Protein AF-A0A9P5W752-F1 (afdb_monomer_lite)

Sequence (233 aa):
MQRLEASADFRPFKFRIQAFTNAFHDSLMENGLTEDILPLRKVKVYLWKHKYISRFNEDGKKQKSKGNHVWNIEARKAVGPLSNNGEAVASAGSSSSSSSSSAPVRWQFREFRSRIAGPVMKFARVGFPYVYTPKIWDPQMSSPDGVYDSPWLPPWLKWRGGKELCGTPGPEDKSCEITVVAKYNNDEGEQTLEMTFPLTVSDPSREEFMDSANEDDDEQEGEGDDDGQEELD

Secondary structure (DSSP, 8-state):
--------S-EEEEEEHHHHHHHHHHHHHHTT--TTTS-HHHHHHHHHT-TT-B-B-TTSPBPEETTEEEEEEEEEEE-S---TTS----------------PPPEEEEEPP--EEES----EEETTS-EEE--EEE-SSSS---EEEE-S---TTEEEETTTEEEE---TT---EEEEEEEEEEETTEEEEEEEEEEEEEE-HHHHHHHHGGGSS-----------------

pLDDT: mean 82.12, std 19.81, range [38.81, 98.38]

Foldseek 3Di:
DPDPPDDPFWDKDKAQLVVVLVVVVVVCVVVVCDCVNPNSVNSSVCVLPDQQWFQADLQLDGDDDPRTGIIIGIKDWDDDDDDPPPDDDDDDDDDDDDDPPPDPTDMDTDGDDKAWDDDDQQEAEAPDKDKDFIWIDDRNGRTFDKFKDWPDDDPQWDDDPSGMIIGHDHPPDAKDKTKIWIWGADPVGIDIHIDIDIHGYDYPVVVVVVVVVPPPDPDDDDDDDDDDDDDDD

Radius of gyration: 31.24 Å; chains: 1; bounding box: 60×90×94 Å

Structure (mmCIF, N/CA/C/O backbone):
data_AF-A0A9P5W752-F1
#
_entry.id   AF-A0A9P5W752-F1
#
loop_
_atom_site.group_PDB
_atom_site.id
_atom_site.type_symbol
_atom_site.label_atom_id
_atom_site.label_alt_id
_atom_site.label_comp_id
_atom_site.label_asym_id
_atom_site.label_entity_id
_atom_site.label_seq_id
_atom_site.pdbx_PDB_ins_code
_atom_site.Cartn_x
_atom_site.Cartn_y
_atom_site.Cartn_z
_atom_site.occupancy
_atom_site.B_iso_or_equiv
_atom_site.auth_seq_id
_atom_site.auth_comp_id
_atom_site.auth_asym_id
_atom_site.auth_atom_id
_atom_site.pdbx_PDB_model_num
ATOM 1 N N . MET A 1 1 ? -8.377 23.682 16.441 1.00 38.81 1 MET A N 1
ATOM 2 C CA . MET A 1 1 ? -9.508 22.863 15.952 1.00 38.81 1 MET A CA 1
ATOM 3 C C . MET A 1 1 ? -10.098 23.574 14.743 1.00 38.81 1 MET A C 1
ATOM 5 O O . MET A 1 1 ? -10.985 24.397 14.900 1.00 38.81 1 MET A O 1
ATOM 9 N N . GLN A 1 2 ? -9.505 23.374 13.566 1.00 38.81 2 GLN A N 1
ATOM 10 C CA . GLN A 1 2 ? -9.884 24.094 12.347 1.00 38.81 2 GLN A CA 1
ATOM 11 C C . GLN A 1 2 ? -11.143 23.453 11.742 1.00 38.81 2 GLN A C 1
ATOM 13 O O . GLN A 1 2 ? -11.256 22.228 11.732 1.00 38.81 2 GLN A O 1
ATOM 18 N N . ARG A 1 3 ? -12.094 24.303 11.333 1.00 44.12 3 ARG A N 1
ATOM 19 C CA . ARG A 1 3 ? -13.451 23.998 10.841 1.00 44.12 3 ARG A CA 1
ATOM 20 C C . ARG A 1 3 ? -13.509 22.730 9.973 1.00 44.12 3 ARG A C 1
ATOM 22 O O . ARG A 1 3 ? -12.965 22.696 8.877 1.00 44.12 3 ARG A O 1
ATOM 29 N N . LEU A 1 4 ? -14.217 21.719 10.481 1.00 51.34 4 LEU A N 1
ATOM 30 C CA . LEU A 1 4 ? -14.496 20.410 9.866 1.00 51.34 4 LEU A CA 1
ATOM 31 C C . LEU A 1 4 ? -15.639 20.444 8.830 1.00 51.34 4 LEU A C 1
ATOM 33 O O . LEU A 1 4 ? -16.181 19.401 8.467 1.00 51.34 4 LEU A O 1
ATOM 37 N N . GLU A 1 5 ? -16.057 21.622 8.379 1.00 48.75 5 GLU A N 1
ATOM 38 C CA . GLU A 1 5 ? -17.247 21.763 7.543 1.00 48.75 5 GLU A CA 1
ATOM 39 C C . GLU A 1 5 ? -16.857 21.845 6.060 1.00 48.75 5 GLU A C 1
ATOM 41 O O . GLU A 1 5 ? -16.084 22.712 5.672 1.00 48.75 5 GLU A O 1
ATOM 46 N N . ALA A 1 6 ? -17.423 20.933 5.256 1.00 42.38 6 ALA A N 1
ATOM 47 C CA . ALA A 1 6 ? -17.425 20.901 3.783 1.00 42.38 6 ALA A CA 1
ATOM 48 C C . ALA A 1 6 ? -16.291 20.164 3.035 1.00 42.38 6 ALA A C 1
ATOM 50 O O . ALA A 1 6 ? -15.945 20.523 1.915 1.00 42.38 6 ALA A O 1
ATOM 51 N N . SER A 1 7 ? -15.775 19.059 3.575 1.00 49.28 7 SER A N 1
ATOM 52 C CA . SER A 1 7 ? -15.037 18.077 2.764 1.00 49.28 7 SER A CA 1
ATOM 53 C C . SER A 1 7 ? -15.936 16.907 2.366 1.00 49.28 7 SER A C 1
ATOM 55 O O . SER A 1 7 ? -16.333 16.138 3.240 1.00 49.28 7 SER A O 1
ATOM 57 N N . ALA A 1 8 ? -16.200 16.723 1.069 1.00 63.09 8 ALA A N 1
ATOM 58 C CA . ALA A 1 8 ? -16.820 15.497 0.545 1.00 63.09 8 ALA A CA 1
ATOM 59 C C . ALA A 1 8 ? -15.864 14.283 0.568 1.00 63.09 8 ALA A C 1
ATOM 61 O O . ALA A 1 8 ? -16.300 13.133 0.435 1.00 63.09 8 ALA A O 1
ATOM 62 N N . ASP A 1 9 ? -14.569 14.528 0.764 1.00 84.00 9 ASP A N 1
ATOM 63 C CA . ASP A 1 9 ? -13.547 13.492 0.819 1.00 84.00 9 ASP A CA 1
ATOM 64 C C . ASP A 1 9 ? -13.417 12.889 2.215 1.00 84.00 9 ASP A C 1
ATOM 66 O O . ASP A 1 9 ? -13.706 13.521 3.239 1.00 84.00 9 ASP A O 1
ATOM 70 N N . PHE A 1 10 ? -12.876 11.675 2.246 1.00 88.75 10 PHE A N 1
ATOM 71 C CA . PHE A 1 10 ? -12.404 11.055 3.472 1.00 88.75 10 PHE A CA 1
ATOM 72 C C . PHE A 1 10 ? -11.256 11.866 4.075 1.00 88.75 10 PHE A C 1
ATOM 74 O O . PHE A 1 10 ? -10.326 12.290 3.386 1.00 88.75 10 PHE A O 1
ATOM 81 N N . ARG A 1 11 ? -11.335 12.091 5.384 1.00 90.88 11 ARG A N 1
ATOM 82 C CA . ARG A 1 11 ? -10.315 12.780 6.168 1.00 90.88 11 ARG A CA 1
ATOM 83 C C . ARG A 1 11 ? -9.695 11.805 7.169 1.00 90.88 11 ARG A C 1
ATOM 85 O O . ARG A 1 11 ? -10.425 11.000 7.754 1.00 90.88 11 ARG A O 1
ATOM 92 N N . PRO A 1 12 ? -8.370 11.865 7.379 1.00 92.06 12 PRO A N 1
ATOM 93 C CA . PRO A 1 12 ? -7.701 11.011 8.343 1.00 92.06 12 PRO A CA 1
ATOM 94 C C . PRO A 1 12 ? -7.888 11.542 9.768 1.00 92.06 12 PRO A C 1
ATOM 96 O O . PRO A 1 12 ? -7.651 12.713 10.065 1.00 92.06 12 PRO A O 1
ATOM 99 N N . PHE A 1 13 ? -8.236 10.642 10.676 1.00 93.06 13 PHE A N 1
ATOM 100 C CA . PHE A 1 13 ? -8.337 10.856 12.111 1.00 93.06 13 PHE A CA 1
ATOM 101 C C . PHE A 1 13 ? -7.319 9.974 12.821 1.00 93.06 13 PHE A C 1
ATOM 103 O O . PHE A 1 13 ? -7.121 8.817 12.452 1.00 93.06 13 PHE A O 1
ATOM 110 N N . LYS A 1 14 ? -6.676 10.519 13.856 1.00 93.44 14 LYS A N 1
ATOM 111 C CA . LYS A 1 14 ? -5.708 9.789 14.679 1.00 93.44 14 LYS A CA 1
ATOM 112 C C . LYS A 1 14 ? -6.241 9.646 16.091 1.00 93.44 14 LYS A C 1
ATOM 114 O O . LYS A 1 14 ? -6.477 10.648 16.763 1.00 93.44 14 LYS A O 1
ATOM 119 N N . PHE A 1 15 ? -6.349 8.412 16.562 1.00 93.62 15 PHE A N 1
ATOM 120 C CA . PHE A 1 15 ? -6.849 8.103 17.896 1.00 93.62 15 PHE A CA 1
ATOM 121 C C . PHE A 1 15 ? -5.760 7.477 18.750 1.00 93.62 15 PHE A C 1
ATOM 123 O O . PHE A 1 15 ? -5.081 6.546 18.321 1.00 93.62 15 PHE A O 1
ATOM 130 N N . ARG A 1 16 ? -5.601 7.953 19.989 1.00 94.38 16 ARG A N 1
ATOM 131 C CA . ARG A 1 16 ? -4.783 7.238 20.975 1.00 94.38 16 ARG A CA 1
ATOM 132 C C . ARG A 1 16 ? -5.457 5.911 21.293 1.00 94.38 16 ARG A C 1
ATOM 134 O O . ARG A 1 16 ? -6.597 5.902 21.749 1.00 94.38 16 ARG A O 1
ATOM 141 N N . ILE A 1 17 ? -4.721 4.818 21.099 1.00 94.31 17 ILE A N 1
ATOM 142 C CA . ILE A 1 17 ? -5.258 3.454 21.188 1.00 94.31 17 ILE A CA 1
ATOM 143 C C . ILE A 1 17 ? -5.952 3.210 22.531 1.00 94.31 17 ILE A C 1
ATOM 145 O O . ILE A 1 17 ? -7.082 2.733 22.563 1.00 94.31 17 ILE A O 1
ATOM 149 N N . GLN A 1 18 ? -5.292 3.573 23.635 1.00 92.38 18 GLN A N 1
ATOM 150 C CA . GLN A 1 18 ? -5.822 3.356 24.982 1.00 92.38 18 GLN A CA 1
ATOM 151 C C . GLN A 1 18 ? -7.126 4.127 25.222 1.00 92.38 18 GLN A C 1
ATOM 153 O O . GLN A 1 18 ? -8.109 3.532 25.644 1.00 92.38 18 GLN A O 1
ATOM 158 N N . ALA A 1 19 ? -7.148 5.425 24.905 1.00 93.19 19 ALA A N 1
ATOM 159 C CA . ALA A 1 19 ? -8.330 6.263 25.106 1.00 93.19 19 ALA A CA 1
ATOM 160 C C . ALA A 1 19 ? -9.523 5.773 24.272 1.00 93.19 19 ALA A C 1
ATOM 162 O O . ALA A 1 19 ? -10.631 5.677 24.784 1.00 93.19 19 ALA A O 1
ATOM 163 N N . PHE A 1 20 ? -9.281 5.410 23.009 1.00 94.94 20 PHE A N 1
ATOM 164 C CA . PHE A 1 20 ? -10.326 4.897 22.126 1.00 94.94 20 PHE A CA 1
ATOM 165 C C . PHE A 1 20 ? -10.861 3.536 22.583 1.00 94.94 20 PHE A C 1
ATOM 167 O O . PHE A 1 20 ? -12.067 3.331 22.607 1.00 94.94 20 PHE A O 1
ATOM 174 N N . THR A 1 21 ? -9.973 2.620 22.982 1.00 95.31 21 THR A N 1
ATOM 175 C CA . THR A 1 21 ? -10.373 1.286 23.462 1.00 95.31 21 THR A CA 1
ATOM 176 C C . THR A 1 21 ? -11.242 1.384 24.712 1.00 95.31 21 THR A C 1
ATOM 178 O O . THR A 1 21 ? -12.247 0.687 24.797 1.00 95.31 21 THR A O 1
ATOM 181 N N . ASN A 1 22 ? -10.871 2.250 25.660 1.00 93.88 22 ASN A N 1
ATOM 182 C CA . ASN A 1 22 ? -11.637 2.443 26.889 1.00 93.88 22 ASN A CA 1
ATOM 183 C C . ASN A 1 22 ? -13.007 3.060 26.589 1.00 93.88 22 ASN A C 1
ATOM 185 O O . ASN A 1 22 ? -14.009 2.469 26.952 1.00 93.88 22 ASN A O 1
ATOM 189 N N . ALA A 1 23 ? -13.060 4.155 25.823 1.00 94.69 23 ALA A N 1
ATOM 190 C CA . ALA A 1 23 ? -14.331 4.782 25.453 1.00 94.69 23 ALA A CA 1
ATOM 191 C C . ALA A 1 23 ? -15.261 3.833 24.673 1.00 94.69 23 ALA A C 1
ATOM 193 O O . ALA A 1 23 ? -16.473 3.844 24.864 1.00 94.69 23 ALA A O 1
ATOM 194 N N . PHE A 1 24 ? -14.701 2.989 23.800 1.00 94.50 24 PHE A N 1
ATOM 195 C CA . PHE A 1 24 ? -15.472 1.971 23.090 1.00 94.50 24 PHE A CA 1
ATOM 196 C C . PHE A 1 24 ? -16.013 0.902 24.046 1.00 94.50 24 PHE A C 1
ATOM 198 O O . PHE A 1 24 ? -17.173 0.526 23.942 1.00 94.50 24 PHE A O 1
ATOM 205 N N . HIS A 1 25 ? -15.198 0.436 24.994 1.00 93.50 25 HIS A N 1
ATOM 206 C CA . HIS A 1 25 ? -15.632 -0.506 26.024 1.00 93.50 25 HIS A CA 1
ATOM 207 C C . HIS A 1 25 ? -16.720 0.085 26.933 1.00 93.50 25 HIS A C 1
ATOM 209 O O . HIS A 1 25 ? -17.714 -0.583 27.191 1.00 93.50 25 HIS A O 1
ATOM 215 N N . ASP A 1 26 ? -16.581 1.343 27.352 1.00 93.56 26 ASP A N 1
ATOM 216 C CA . ASP A 1 26 ? -17.584 2.047 28.158 1.00 93.56 26 ASP A CA 1
ATOM 217 C C . ASP A 1 26 ? -18.923 2.134 27.413 1.00 93.56 26 ASP A C 1
ATOM 219 O O . ASP A 1 26 ? -19.963 1.779 27.963 1.00 93.56 26 ASP A O 1
ATOM 223 N N . SER A 1 27 ? -18.889 2.463 26.118 1.00 94.00 27 SER A N 1
ATOM 224 C CA . SER A 1 27 ? -20.086 2.459 25.271 1.00 94.00 27 SER A CA 1
ATOM 225 C C . SER A 1 27 ? -20.714 1.064 25.134 1.00 94.00 27 SER A C 1
ATOM 227 O O . SER A 1 27 ? -21.936 0.945 25.105 1.00 94.00 27 SER A O 1
ATOM 229 N N . LEU A 1 28 ? -19.920 -0.010 25.084 1.00 93.50 28 LEU A N 1
ATOM 230 C CA . LEU A 1 28 ? -20.452 -1.379 25.078 1.00 93.50 28 LEU A CA 1
ATOM 231 C C . LEU A 1 28 ? -21.174 -1.705 26.394 1.00 93.50 28 LEU A C 1
ATOM 233 O O . LEU A 1 28 ? -22.281 -2.245 26.356 1.00 93.50 28 LEU A O 1
ATOM 237 N N . MET A 1 29 ? -20.596 -1.319 27.535 1.00 91.19 29 MET A N 1
ATOM 238 C CA . MET A 1 29 ? -21.217 -1.509 28.850 1.00 91.19 29 MET A CA 1
ATOM 239 C C . MET A 1 29 ? -22.538 -0.740 28.975 1.00 91.19 29 MET A C 1
ATOM 241 O O . MET A 1 29 ? -23.521 -1.298 29.458 1.00 91.19 29 MET A O 1
ATOM 245 N N . GLU A 1 30 ? -22.600 0.499 28.478 1.00 92.88 30 GLU A N 1
ATOM 246 C CA . GLU A 1 30 ? -23.835 1.304 28.432 1.00 92.88 30 GLU A CA 1
ATOM 247 C C . GLU A 1 30 ? -24.947 0.650 27.596 1.00 92.88 30 GLU A C 1
ATOM 249 O O . GLU A 1 30 ? -26.129 0.852 27.866 1.00 92.88 30 GLU A O 1
ATOM 254 N N . ASN A 1 31 ? -24.581 -0.172 26.610 1.00 93.00 31 ASN A N 1
ATOM 255 C CA . ASN A 1 31 ? -25.513 -0.926 25.770 1.00 93.00 31 ASN A CA 1
ATOM 256 C C . ASN A 1 31 ? -25.773 -2.356 26.288 1.00 93.00 31 ASN A C 1
ATOM 258 O O . ASN A 1 31 ? -26.314 -3.188 25.560 1.00 93.00 31 ASN A O 1
ATOM 262 N N . GLY A 1 32 ? -25.398 -2.656 27.537 1.00 90.94 32 GLY A N 1
ATOM 263 C CA . GLY A 1 32 ? -25.674 -3.937 28.195 1.00 90.94 32 GLY A CA 1
ATOM 264 C C . GLY A 1 32 ? -24.711 -5.072 27.835 1.00 90.94 32 GLY A C 1
ATOM 265 O O . GLY A 1 32 ? -24.956 -6.215 28.211 1.00 90.94 32 GLY A O 1
ATOM 266 N N . LEU A 1 33 ? -23.612 -4.786 27.129 1.00 91.00 33 LEU A N 1
ATOM 267 C CA . LEU A 1 33 ? -22.537 -5.749 26.881 1.00 91.00 33 LEU A CA 1
ATOM 268 C C . LEU A 1 33 ? -21.514 -5.654 28.014 1.00 91.00 33 LEU A C 1
ATOM 270 O O . LEU A 1 33 ? -20.509 -4.949 27.923 1.00 91.00 33 LEU A O 1
ATOM 274 N N . THR A 1 34 ? -21.819 -6.349 29.104 1.00 88.00 34 THR A N 1
ATOM 275 C CA . THR A 1 34 ? -21.026 -6.384 30.335 1.00 88.00 34 THR A CA 1
ATOM 276 C C . THR A 1 34 ? -19.760 -7.242 30.197 1.00 88.00 34 THR A C 1
ATOM 278 O O . THR A 1 34 ? -19.594 -8.012 29.246 1.00 88.00 34 THR A O 1
ATOM 281 N N . GLU A 1 35 ? -18.825 -7.089 31.142 1.00 86.69 35 GLU A N 1
ATOM 282 C CA . GLU A 1 35 ? -17.479 -7.685 31.077 1.00 86.69 35 GLU A CA 1
ATOM 283 C C . GLU A 1 35 ? -17.478 -9.226 31.098 1.00 86.69 35 GLU A C 1
ATOM 285 O O . GLU A 1 35 ? -16.592 -9.856 30.521 1.00 86.69 35 GLU A O 1
ATOM 290 N N . ASP A 1 36 ? -18.486 -9.844 31.709 1.00 88.19 36 ASP A N 1
ATOM 291 C CA . ASP A 1 36 ? -18.706 -11.292 31.716 1.00 88.19 36 ASP A CA 1
ATOM 292 C C . ASP A 1 36 ? -19.051 -11.838 30.321 1.00 88.19 36 ASP A C 1
ATOM 294 O O . ASP A 1 36 ? -18.614 -12.931 29.950 1.00 88.19 36 ASP A O 1
ATOM 298 N N . ILE A 1 37 ? -19.765 -11.051 29.514 1.00 90.19 37 ILE A N 1
ATOM 299 C CA . ILE A 1 37 ? -20.148 -11.410 28.146 1.00 90.19 37 ILE A CA 1
ATOM 300 C C . ILE A 1 37 ? -19.009 -11.073 27.178 1.00 90.19 37 ILE A C 1
ATOM 302 O O . ILE A 1 37 ? -18.575 -11.910 26.371 1.00 90.19 37 ILE A O 1
ATOM 306 N N . LEU A 1 38 ? -18.500 -9.841 27.259 1.00 91.44 38 LEU A N 1
ATOM 307 C CA . LEU A 1 38 ? -17.493 -9.311 26.350 1.00 91.44 38 LEU A CA 1
ATOM 308 C C . LEU A 1 38 ? -16.306 -8.709 27.118 1.00 91.44 38 LEU A C 1
ATOM 310 O O . LEU A 1 38 ? -16.171 -7.489 27.206 1.00 91.44 38 LEU A O 1
ATOM 314 N N . PRO A 1 39 ? -15.376 -9.556 27.599 1.00 91.69 39 PRO A N 1
ATOM 315 C CA . PRO A 1 39 ? -14.199 -9.083 28.310 1.00 91.69 39 PRO A CA 1
ATOM 316 C C . PRO A 1 39 ? -13.380 -8.098 27.474 1.00 91.69 39 PRO A C 1
ATOM 318 O O . PRO A 1 39 ? -13.194 -8.293 26.265 1.00 91.69 39 PRO A O 1
ATOM 321 N N . LEU A 1 40 ? -12.749 -7.121 28.130 1.00 89.94 40 LEU A N 1
ATOM 322 C CA . LEU A 1 40 ? -11.901 -6.108 27.486 1.00 89.94 40 LEU A CA 1
ATOM 323 C C . LEU A 1 40 ? -10.825 -6.711 26.562 1.00 89.94 40 LEU A C 1
ATOM 325 O O . LEU A 1 40 ? -10.441 -6.121 25.549 1.00 89.94 40 LEU A O 1
ATOM 329 N N . ARG A 1 41 ? -10.333 -7.916 26.876 1.00 91.56 41 ARG A N 1
ATOM 330 C CA . ARG A 1 41 ? -9.394 -8.650 26.014 1.00 91.56 41 ARG A CA 1
ATOM 331 C C . ARG A 1 41 ? -9.990 -8.955 24.635 1.00 91.56 41 ARG A C 1
ATOM 333 O O . ARG A 1 41 ? -9.290 -8.779 23.641 1.00 91.56 41 ARG A O 1
ATOM 340 N N . LYS A 1 42 ? -11.255 -9.379 24.560 1.00 93.12 42 LYS A N 1
ATOM 341 C CA . LYS A 1 42 ? -11.947 -9.639 23.288 1.00 93.12 42 LYS A CA 1
ATOM 342 C C . LYS A 1 42 ? -12.186 -8.344 22.516 1.00 93.12 42 LYS A C 1
ATOM 344 O O . LYS A 1 42 ? -11.940 -8.316 21.315 1.00 93.12 42 LYS A O 1
ATOM 349 N N . VAL A 1 43 ? -12.549 -7.262 23.207 1.00 93.38 43 VAL A N 1
ATOM 350 C CA . VAL A 1 43 ? -12.702 -5.926 22.603 1.00 93.38 43 VAL A CA 1
ATOM 351 C C . VAL A 1 43 ? -11.406 -5.460 21.939 1.00 93.38 43 VAL A C 1
ATOM 353 O O . VAL A 1 43 ? -11.414 -5.026 20.789 1.00 93.38 43 VAL A O 1
ATOM 356 N N . LYS A 1 44 ? -10.263 -5.613 22.620 1.00 92.44 44 LYS A N 1
ATOM 357 C CA . LYS A 1 44 ? -8.950 -5.283 22.044 1.00 92.44 44 LYS A CA 1
ATOM 358 C C . LYS A 1 44 ? -8.670 -6.077 20.769 1.00 92.44 44 LYS A C 1
ATOM 360 O O . LYS A 1 44 ? -8.275 -5.482 19.773 1.00 92.44 44 LYS A O 1
ATOM 365 N N . VAL A 1 45 ? -8.899 -7.392 20.789 1.00 92.00 45 VAL A N 1
ATOM 366 C CA . VAL A 1 45 ? -8.691 -8.261 19.616 1.00 92.00 45 VAL A CA 1
ATOM 367 C C . VAL A 1 45 ? -9.608 -7.864 18.457 1.00 92.00 45 VAL A C 1
ATOM 369 O O . VAL A 1 45 ? -9.145 -7.806 17.321 1.00 92.00 45 VAL A O 1
ATOM 372 N N . TYR A 1 46 ? -10.872 -7.540 18.741 1.00 93.44 46 TYR A N 1
ATOM 373 C CA . TYR A 1 46 ? -11.826 -7.053 17.744 1.00 93.44 46 TYR A CA 1
ATOM 374 C C . TYR A 1 46 ? -11.331 -5.768 17.069 1.00 93.44 46 TYR A C 1
ATOM 376 O O . TYR A 1 46 ? -11.220 -5.702 15.846 1.00 93.44 46 TYR A O 1
ATOM 384 N N . LEU A 1 47 ? -10.946 -4.765 17.863 1.00 94.06 47 LEU A N 1
ATOM 385 C CA . LEU A 1 47 ? -10.456 -3.490 17.338 1.00 94.06 47 LEU A CA 1
ATOM 386 C C . LEU A 1 47 ? -9.141 -3.645 16.557 1.00 94.06 47 LEU A C 1
ATOM 388 O O . LEU A 1 47 ? -8.932 -2.956 15.563 1.00 94.06 47 LEU A O 1
ATOM 392 N N . TRP A 1 48 ? -8.266 -4.573 16.958 1.00 89.88 48 TRP A N 1
ATOM 393 C CA . TRP A 1 48 ? -6.996 -4.840 16.269 1.00 89.88 48 TRP A CA 1
ATOM 394 C C . TRP A 1 48 ? -7.134 -5.426 14.874 1.00 89.88 48 TRP A C 1
ATOM 396 O O . TRP A 1 48 ? -6.163 -5.351 14.129 1.00 89.88 48 TRP A O 1
ATOM 406 N N . LYS A 1 49 ? -8.276 -6.035 14.553 1.00 89.69 49 LYS A N 1
ATOM 407 C CA . LYS A 1 49 ? -8.554 -6.642 13.245 1.00 89.69 49 LYS A CA 1
ATOM 408 C C . LYS A 1 49 ? -9.563 -5.832 12.433 1.00 89.69 49 LYS A C 1
ATOM 410 O O . LYS A 1 49 ? -10.001 -6.264 11.372 1.00 89.69 49 LYS A O 1
ATOM 415 N N . HIS A 1 50 ? -9.972 -4.663 12.925 1.00 94.81 50 HIS A N 1
ATOM 416 C CA . HIS A 1 50 ? -11.034 -3.911 12.281 1.00 94.81 50 HIS A CA 1
ATOM 417 C C . HIS A 1 50 ? -10.551 -3.288 10.967 1.00 94.81 50 HIS A C 1
ATOM 419 O O . HIS A 1 50 ? -9.651 -2.451 10.956 1.00 94.81 50 HIS A O 1
ATOM 425 N N . LYS A 1 51 ? -11.243 -3.590 9.865 1.00 93.88 51 LYS A N 1
ATOM 426 C CA . LYS A 1 51 ? -10.940 -3.095 8.506 1.00 93.88 51 LYS A CA 1
ATOM 427 C C . LYS A 1 51 ? -10.931 -1.568 8.323 1.00 93.88 51 LYS A C 1
ATOM 429 O O . LYS A 1 51 ? -10.484 -1.078 7.297 1.00 93.88 51 LYS A O 1
ATOM 434 N N . TYR A 1 52 ? -11.419 -0.805 9.301 1.00 95.94 52 TYR A N 1
ATOM 435 C CA . TYR A 1 52 ? -11.447 0.668 9.271 1.00 95.94 52 TYR A CA 1
ATOM 436 C C . TYR A 1 52 ? -10.310 1.299 10.084 1.00 95.94 52 TYR A C 1
ATOM 438 O O . TYR A 1 52 ? -10.224 2.521 10.173 1.00 95.94 52 TYR A O 1
ATOM 446 N N . ILE A 1 53 ? -9.450 0.481 10.696 1.00 95.75 53 ILE A N 1
ATOM 447 C CA . ILE A 1 53 ? -8.344 0.913 11.547 1.00 95.75 53 ILE A CA 1
ATOM 448 C C . ILE A 1 53 ? -7.029 0.555 10.859 1.00 95.75 53 ILE A C 1
ATOM 450 O O . ILE A 1 53 ? -6.730 -0.616 10.668 1.00 95.75 53 ILE A O 1
ATOM 454 N N . SER A 1 54 ? -6.204 1.549 10.543 1.00 95.56 54 SER A N 1
ATOM 455 C CA . SER A 1 54 ? -4.812 1.341 10.136 1.00 95.56 54 SER A CA 1
ATOM 456 C C . SER A 1 54 ? -3.892 1.482 11.353 1.00 95.56 54 SER A C 1
ATOM 458 O O . SER A 1 54 ? -3.910 2.489 12.074 1.00 95.56 54 SER A O 1
ATOM 460 N N . ARG A 1 55 ? -3.087 0.443 11.599 1.00 94.69 55 ARG A N 1
ATOM 461 C CA . ARG A 1 55 ? -2.130 0.348 12.715 1.00 94.69 55 ARG A CA 1
ATOM 462 C C . ARG A 1 55 ? -0.707 0.688 12.289 1.00 94.69 55 ARG A C 1
ATOM 464 O O . ARG A 1 55 ? 0.092 1.114 13.128 1.00 94.69 55 ARG A O 1
ATOM 471 N N . PHE A 1 56 ? -0.398 0.487 11.013 1.00 94.19 56 PHE A N 1
ATOM 472 C CA . PHE A 1 56 ? 0.926 0.671 10.432 1.00 94.19 56 PHE A CA 1
ATOM 473 C C . PHE A 1 56 ? 0.921 1.802 9.400 1.00 94.19 56 PHE A C 1
ATOM 475 O O . PHE A 1 56 ? -0.052 1.997 8.671 1.00 94.19 56 PHE A O 1
ATOM 482 N N . ASN A 1 57 ? 2.004 2.577 9.372 1.00 91.44 57 ASN A N 1
ATOM 483 C CA . ASN A 1 57 ? 2.248 3.598 8.356 1.00 91.44 57 ASN A CA 1
ATOM 484 C C . ASN A 1 57 ? 2.753 2.962 7.049 1.00 91.44 57 ASN A C 1
ATOM 486 O O . ASN A 1 57 ? 2.950 1.750 6.996 1.00 91.44 57 ASN A O 1
ATOM 490 N N . GLU A 1 58 ? 2.981 3.770 6.011 1.00 87.75 58 GLU A N 1
ATOM 491 C CA . GLU A 1 58 ? 3.470 3.284 4.708 1.00 87.75 58 GLU A CA 1
ATOM 492 C C . GLU A 1 58 ? 4.828 2.564 4.783 1.00 87.75 58 GLU A C 1
ATOM 494 O O . GLU A 1 58 ? 5.091 1.675 3.981 1.00 87.75 58 GLU A O 1
ATOM 499 N N . ASP A 1 59 ? 5.647 2.860 5.797 1.00 86.62 59 ASP A N 1
ATOM 500 C CA . ASP A 1 59 ? 6.925 2.176 6.043 1.00 86.62 59 ASP A CA 1
ATOM 501 C C . ASP A 1 59 ? 6.777 0.829 6.773 1.00 86.62 59 ASP A C 1
ATOM 503 O O . ASP A 1 59 ? 7.778 0.207 7.132 1.00 86.62 59 ASP A O 1
ATOM 507 N N . GLY A 1 60 ? 5.552 0.412 7.106 1.00 89.75 60 GLY A N 1
ATOM 508 C CA . GLY A 1 60 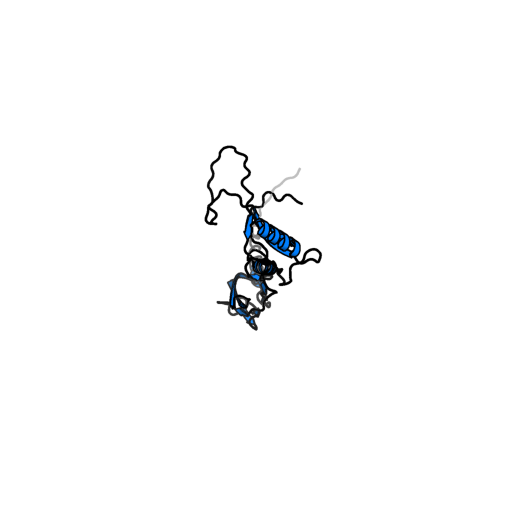? 5.298 -0.778 7.916 1.00 89.75 60 GLY A CA 1
ATOM 509 C C . GLY A 1 60 ? 5.657 -0.615 9.395 1.00 89.75 60 GLY A C 1
ATOM 510 O O . GLY A 1 60 ? 5.801 -1.602 10.111 1.00 89.75 60 GLY A O 1
ATOM 511 N N . LYS A 1 61 ? 5.790 0.614 9.902 1.00 91.81 61 LYS A N 1
ATOM 512 C CA . LYS A 1 61 ? 6.029 0.904 11.324 1.00 91.81 61 LYS A CA 1
ATOM 513 C C . LYS A 1 61 ? 4.720 1.212 12.038 1.00 91.81 61 LYS A C 1
ATOM 515 O O . LYS A 1 61 ? 3.830 1.860 11.489 1.00 91.81 61 LYS A O 1
ATOM 520 N N . LYS A 1 62 ? 4.608 0.789 13.304 1.00 92.75 62 LYS A N 1
ATOM 521 C CA . LYS A 1 62 ? 3.450 1.132 14.147 1.00 92.75 62 LYS A CA 1
ATOM 522 C C . LYS A 1 62 ? 3.281 2.648 14.194 1.00 92.75 62 LYS A C 1
ATOM 524 O O . LYS A 1 62 ? 4.214 3.367 14.559 1.00 92.75 62 LYS A O 1
ATOM 529 N N . GLN A 1 63 ? 2.083 3.115 13.874 1.00 92.69 63 GLN A N 1
ATOM 530 C CA . GLN A 1 63 ? 1.781 4.535 13.796 1.00 92.69 63 GLN A CA 1
ATOM 531 C C . GLN A 1 63 ? 1.924 5.187 15.180 1.00 92.69 63 GLN A C 1
ATOM 533 O O . GLN A 1 63 ? 1.393 4.701 16.185 1.00 92.69 63 GLN A O 1
ATOM 538 N N . LYS A 1 64 ? 2.645 6.312 15.235 1.00 92.19 64 LYS A N 1
ATOM 539 C CA . LYS A 1 64 ? 2.831 7.104 16.456 1.00 92.19 64 LYS A CA 1
ATOM 540 C C . LYS A 1 64 ? 2.474 8.572 16.238 1.00 92.19 64 LYS A C 1
ATOM 542 O O . LYS A 1 64 ? 2.624 9.115 15.149 1.00 92.19 64 LYS A O 1
ATOM 547 N N . SER A 1 65 ? 2.024 9.229 17.300 1.00 92.50 65 SER A N 1
ATOM 548 C CA . SER A 1 65 ? 1.846 10.679 17.371 1.00 92.50 65 SER A CA 1
ATOM 549 C C . SER A 1 65 ? 2.328 11.171 18.729 1.00 92.50 65 SER A C 1
ATOM 551 O O . SER A 1 65 ? 1.879 10.668 19.763 1.00 92.50 65 SER A O 1
ATOM 553 N N . LYS A 1 66 ? 3.266 12.128 18.735 1.00 90.31 66 LYS A N 1
ATOM 554 C CA . LYS A 1 66 ? 3.895 12.662 19.960 1.00 90.31 66 LYS A CA 1
ATOM 555 C C . LYS A 1 66 ? 4.341 11.535 20.913 1.00 90.31 66 LYS A C 1
ATOM 557 O O . LYS A 1 66 ? 3.910 11.477 22.062 1.00 90.31 66 LYS A O 1
ATOM 562 N N . GLY A 1 67 ? 5.090 10.562 20.387 1.00 90.06 67 GLY A N 1
ATOM 563 C CA . GLY A 1 67 ? 5.609 9.406 21.135 1.00 90.06 67 GLY A CA 1
ATOM 564 C C . GLY A 1 67 ? 4.607 8.284 21.453 1.00 90.06 67 GLY A C 1
ATOM 565 O O . GLY A 1 67 ? 5.027 7.184 21.798 1.00 90.06 67 GLY A O 1
ATOM 566 N N . ASN A 1 68 ? 3.301 8.504 21.283 1.00 92.81 68 ASN A N 1
ATOM 567 C CA . ASN A 1 68 ? 2.259 7.536 21.638 1.00 92.81 68 ASN A CA 1
ATOM 568 C C . ASN A 1 68 ? 1.782 6.736 20.427 1.00 92.81 68 ASN A C 1
ATOM 570 O O . ASN A 1 68 ? 1.640 7.308 19.349 1.00 92.81 68 ASN A O 1
ATOM 574 N N . HIS A 1 69 ? 1.465 5.451 20.608 1.00 92.62 69 HIS A N 1
ATOM 575 C CA . HIS A 1 69 ? 0.834 4.652 19.555 1.00 92.62 69 HIS A CA 1
ATOM 576 C C . HIS A 1 69 ? -0.580 5.160 19.263 1.00 92.62 69 HIS A C 1
ATOM 578 O O . HIS A 1 69 ? -1.373 5.405 20.181 1.00 92.62 69 HIS A O 1
ATOM 584 N N . VAL A 1 70 ? -0.890 5.305 17.979 1.00 95.44 70 VAL A N 1
ATOM 585 C CA . VAL A 1 70 ? -2.197 5.760 17.509 1.00 95.44 70 VAL A CA 1
ATOM 586 C C . VAL A 1 70 ? -2.725 4.849 16.411 1.00 95.44 70 VAL A C 1
ATOM 588 O O . VAL A 1 70 ? -1.960 4.165 15.738 1.00 95.44 70 VAL A O 1
ATOM 591 N N . TRP A 1 71 ? -4.036 4.866 16.227 1.00 95.75 71 TRP A N 1
ATOM 592 C CA . TRP A 1 71 ? -4.707 4.288 15.070 1.00 95.75 71 TRP A CA 1
ATOM 593 C C . TRP A 1 71 ? -5.139 5.384 14.115 1.00 95.75 71 TRP A C 1
ATOM 595 O O . TRP A 1 71 ? -5.584 6.443 14.562 1.00 95.75 71 TRP A O 1
ATOM 605 N N . ASN A 1 72 ? -5.004 5.121 12.817 1.00 95.06 72 ASN A N 1
ATOM 606 C CA . ASN A 1 72 ? -5.576 5.965 11.779 1.00 95.06 72 ASN A CA 1
ATOM 607 C C . ASN A 1 72 ? -6.942 5.417 11.376 1.00 95.06 72 ASN A C 1
ATOM 609 O O . ASN A 1 72 ? -7.096 4.213 11.181 1.00 95.06 72 ASN A O 1
ATOM 613 N N . ILE A 1 73 ? -7.899 6.316 11.197 1.00 94.94 73 ILE A N 1
ATOM 614 C CA . ILE A 1 73 ? -9.210 6.026 10.626 1.00 94.94 73 ILE A CA 1
ATOM 615 C C . ILE A 1 73 ? -9.478 7.075 9.561 1.00 94.94 73 ILE A C 1
ATOM 617 O O . ILE A 1 73 ? -9.262 8.258 9.805 1.00 94.94 73 ILE A O 1
ATOM 621 N N . GLU A 1 74 ? -9.962 6.668 8.398 1.00 94.69 74 GLU A N 1
ATOM 622 C CA . GLU A 1 74 ? -10.437 7.602 7.384 1.00 94.69 74 GLU A CA 1
ATOM 623 C C . GLU A 1 74 ? -11.958 7.656 7.406 1.00 94.69 74 GLU A C 1
ATOM 625 O O . GLU A 1 74 ? -12.627 6.631 7.271 1.00 94.69 74 GLU A O 1
ATOM 630 N N . ALA A 1 75 ? -12.513 8.854 7.587 1.00 93.75 75 ALA A N 1
ATOM 631 C CA . ALA A 1 75 ? -13.956 9.043 7.637 1.00 93.75 75 ALA A CA 1
ATOM 632 C C . ALA A 1 75 ? -14.396 10.339 6.956 1.00 93.75 75 ALA A C 1
ATOM 634 O O . ALA A 1 75 ? -13.639 11.307 6.867 1.00 93.75 75 ALA A O 1
ATOM 635 N N . ARG A 1 76 ? -15.646 10.371 6.500 1.00 91.00 76 ARG A N 1
ATOM 636 C CA . ARG A 1 76 ? -16.328 11.582 6.033 1.00 91.00 76 ARG A CA 1
ATOM 637 C C . ARG A 1 76 ? -17.733 11.661 6.608 1.00 91.00 76 ARG A C 1
ATOM 639 O O . ARG A 1 76 ? -18.333 10.635 6.937 1.00 91.00 76 ARG A O 1
ATOM 646 N N . LYS A 1 77 ? -18.268 12.876 6.706 1.00 87.69 77 LYS A N 1
ATOM 647 C CA . LYS A 1 77 ? -19.663 13.089 7.094 1.00 87.69 77 LYS A CA 1
ATOM 648 C C . LYS A 1 77 ? -20.558 12.616 5.947 1.00 87.69 77 LYS A C 1
ATOM 650 O O . LYS A 1 77 ? -20.402 13.078 4.820 1.00 87.69 77 LYS A O 1
ATOM 655 N N . ALA A 1 78 ? -21.462 11.683 6.217 1.00 80.88 78 ALA A N 1
ATOM 656 C CA . ALA A 1 78 ? -22.448 11.253 5.238 1.00 80.88 78 ALA A CA 1
ATOM 657 C C . ALA A 1 78 ? -23.529 12.337 5.123 1.00 80.88 78 ALA A C 1
ATOM 659 O O . ALA A 1 78 ? -24.155 12.707 6.119 1.00 80.88 78 ALA A O 1
ATOM 660 N N . VAL A 1 79 ? -23.718 12.863 3.914 1.00 68.38 79 VAL A N 1
ATOM 661 C CA . VAL A 1 79 ? -24.779 13.819 3.585 1.00 68.38 79 VAL A CA 1
ATOM 662 C C . VAL A 1 79 ? -25.808 13.060 2.752 1.00 68.38 79 VAL A C 1
ATOM 664 O O . VAL A 1 79 ? -25.551 12.761 1.593 1.00 68.38 79 VAL A O 1
ATOM 667 N N . GLY A 1 80 ? -26.938 12.683 3.352 1.00 61.97 80 GLY A N 1
ATOM 668 C CA . GLY A 1 80 ? -28.037 12.040 2.630 1.00 61.97 80 GLY A CA 1
ATOM 669 C C . GLY A 1 80 ? -29.105 11.435 3.552 1.00 61.97 80 GLY A C 1
ATOM 670 O O . GLY A 1 80 ? -28.768 10.986 4.654 1.00 61.97 80 GLY A O 1
ATOM 671 N N . PRO A 1 81 ? -30.388 11.429 3.139 1.00 53.12 81 PRO A N 1
ATOM 672 C CA . PRO A 1 81 ? -31.439 10.693 3.831 1.00 53.12 81 PRO A CA 1
ATOM 673 C C . PRO A 1 81 ? -31.244 9.174 3.667 1.00 53.12 81 PRO A C 1
ATOM 675 O O . PRO A 1 81 ? -30.596 8.700 2.738 1.00 53.12 81 PRO A O 1
ATOM 678 N N . LEU A 1 82 ? -31.771 8.417 4.629 1.00 46.28 82 LEU A N 1
ATOM 679 C CA . LEU A 1 82 ? -31.665 6.959 4.748 1.00 46.28 82 LEU A CA 1
ATOM 680 C C . LEU A 1 82 ? -31.985 6.192 3.448 1.00 46.28 82 LEU A C 1
ATOM 682 O O . LEU A 1 82 ? -33.090 6.304 2.933 1.00 46.28 82 LEU A O 1
ATOM 686 N N . SER A 1 83 ? -31.084 5.294 3.033 1.00 43.22 83 SER A N 1
ATOM 687 C CA . SER A 1 83 ? -31.462 4.037 2.373 1.00 43.22 83 SER A CA 1
ATOM 688 C C . SER A 1 83 ? -30.872 2.872 3.170 1.00 43.22 83 SER A C 1
ATOM 690 O O . SER A 1 83 ? -29.718 2.927 3.601 1.00 43.22 83 SER A O 1
ATOM 692 N N . ASN A 1 84 ? -31.681 1.842 3.418 1.00 44.88 84 ASN A N 1
ATOM 693 C CA . ASN A 1 84 ? -31.405 0.750 4.360 1.00 44.88 84 ASN A CA 1
ATOM 694 C C . ASN A 1 84 ? -30.323 -0.252 3.911 1.00 44.88 84 ASN A C 1
ATOM 696 O O . ASN A 1 84 ? -30.071 -1.198 4.645 1.00 44.88 84 ASN A O 1
ATOM 700 N N . ASN A 1 85 ? -29.657 -0.054 2.767 1.00 42.94 85 ASN A N 1
ATOM 701 C CA . ASN A 1 85 ? -28.788 -1.081 2.169 1.00 42.94 85 ASN A CA 1
ATOM 702 C C . ASN A 1 85 ? -27.364 -0.637 1.788 1.00 42.94 85 ASN A C 1
ATOM 704 O O . ASN A 1 85 ? -26.685 -1.332 1.045 1.00 42.94 85 ASN A O 1
ATOM 708 N N . GLY A 1 86 ? -26.853 0.480 2.312 1.00 45.56 86 GLY A N 1
ATOM 709 C CA . GLY A 1 86 ? -25.424 0.809 2.165 1.00 45.56 86 GLY A CA 1
ATOM 710 C C . GLY A 1 86 ? -24.955 1.197 0.752 1.00 45.56 86 GLY A C 1
ATOM 711 O O . GLY A 1 86 ? -23.775 1.492 0.582 1.00 45.56 86 GLY A O 1
ATOM 712 N N . GLU A 1 87 ? -25.850 1.283 -0.232 1.00 39.34 87 GLU A N 1
ATOM 713 C CA . GLU A 1 87 ? -25.555 1.843 -1.552 1.00 39.34 87 GLU A CA 1
ATOM 714 C C . GLU A 1 87 ? -25.989 3.311 -1.638 1.00 39.34 87 GLU A C 1
ATOM 716 O O . GLU A 1 87 ? -27.109 3.691 -1.285 1.00 39.34 87 GLU A O 1
ATOM 721 N N . ALA A 1 88 ? -25.059 4.158 -2.080 1.00 39.50 88 ALA A N 1
ATOM 722 C CA . ALA A 1 88 ? -25.294 5.576 -2.293 1.00 39.50 88 ALA A CA 1
ATOM 723 C C . ALA A 1 88 ? -26.118 5.761 -3.572 1.00 39.50 88 ALA A C 1
ATOM 725 O O . ALA A 1 88 ? -25.593 5.629 -4.675 1.00 39.50 88 ALA A O 1
ATOM 726 N N . VAL A 1 89 ? -27.401 6.087 -3.433 1.00 44.38 89 VAL A N 1
ATOM 727 C CA . VAL A 1 89 ? -28.220 6.514 -4.571 1.00 44.38 89 VAL A CA 1
ATOM 728 C C . VAL A 1 89 ? -27.988 8.009 -4.774 1.00 44.38 89 VAL A C 1
ATOM 730 O O . VAL A 1 89 ? -28.233 8.807 -3.869 1.00 44.38 89 VAL A O 1
ATOM 733 N N . ALA A 1 90 ? -27.483 8.392 -5.946 1.00 48.62 90 ALA A N 1
ATOM 734 C CA . ALA A 1 90 ? -27.380 9.789 -6.344 1.00 48.62 90 ALA A CA 1
ATOM 735 C C . ALA A 1 90 ? -28.793 10.385 -6.441 1.00 48.62 90 ALA A C 1
ATOM 737 O O . ALA A 1 90 ? -29.562 10.045 -7.337 1.00 48.62 90 ALA A O 1
ATOM 738 N N . SER A 1 91 ? -29.164 11.246 -5.495 1.00 48.03 91 SER A N 1
ATOM 739 C CA . SER A 1 91 ? -30.467 11.907 -5.501 1.00 48.03 91 SER A CA 1
ATOM 740 C C . SER A 1 91 ? -30.424 13.164 -6.368 1.00 48.03 91 SER A C 1
ATOM 742 O O . SER A 1 91 ? -29.798 14.161 -6.000 1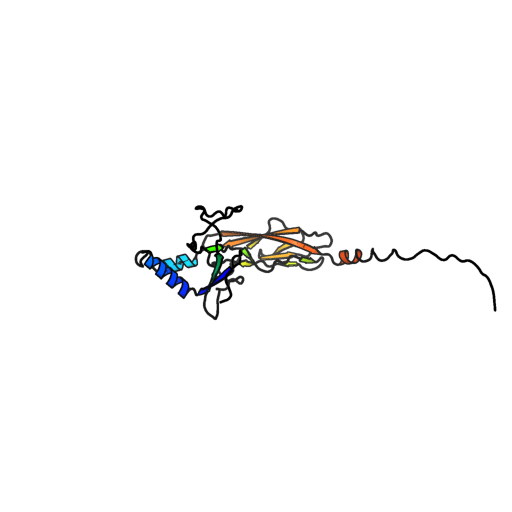.00 48.03 91 SER A O 1
ATOM 744 N N . ALA A 1 92 ? -31.124 13.099 -7.504 1.00 42.28 92 ALA A N 1
ATOM 745 C CA . ALA A 1 92 ? -31.589 14.260 -8.250 1.00 42.28 92 ALA A CA 1
ATOM 746 C C . ALA A 1 92 ? -32.473 15.141 -7.351 1.00 42.28 92 ALA A C 1
ATOM 748 O O . ALA A 1 92 ? -33.205 14.646 -6.492 1.00 42.28 92 ALA A O 1
ATOM 749 N N . GLY A 1 93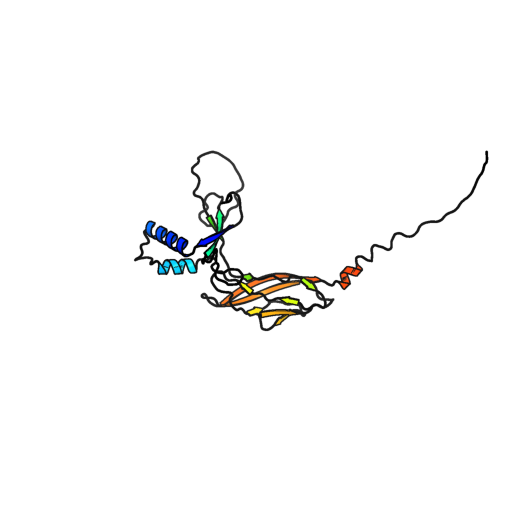 ? -32.341 16.455 -7.522 1.00 44.62 93 GLY A N 1
ATOM 750 C CA . GLY A 1 93 ? -32.912 17.452 -6.629 1.00 44.62 93 GLY A CA 1
ATOM 751 C C . GLY A 1 93 ? -34.436 17.483 -6.596 1.00 44.62 93 GLY A C 1
ATOM 752 O O . GLY A 1 93 ? -35.102 17.183 -7.582 1.00 44.62 93 GLY A O 1
ATOM 753 N N . SER A 1 94 ? -34.967 17.933 -5.459 1.00 40.06 94 SER A N 1
ATOM 754 C CA . SER A 1 94 ? -36.027 18.945 -5.376 1.00 40.06 94 SER A CA 1
ATOM 755 C C . SER A 1 94 ? -36.266 19.347 -3.917 1.00 40.06 94 SER A C 1
ATOM 757 O O . SER A 1 94 ? -36.216 18.541 -2.994 1.00 40.06 94 SER A O 1
ATOM 759 N N . SER A 1 95 ? -36.463 20.646 -3.741 1.00 50.62 95 SER A N 1
ATOM 760 C CA . SER A 1 95 ? -36.645 21.435 -2.522 1.00 50.62 95 SER A CA 1
ATOM 761 C C . SER A 1 95 ? -37.974 21.204 -1.788 1.00 50.62 95 SER A C 1
ATOM 763 O O . SER A 1 95 ? -39.002 21.114 -2.451 1.00 50.62 95 SER A O 1
ATOM 765 N N . SER A 1 96 ? -37.987 21.278 -0.445 1.00 41.00 96 SER A N 1
ATOM 766 C CA . SER A 1 96 ? -38.798 22.242 0.350 1.00 41.00 96 SER A CA 1
ATOM 767 C C . SER A 1 96 ? -38.898 21.915 1.860 1.00 41.00 96 SER A C 1
ATOM 769 O O . SER A 1 96 ? -38.983 20.765 2.272 1.00 41.00 96 SER A O 1
ATOM 771 N N . SER A 1 97 ? -38.907 22.998 2.654 1.00 41.47 97 SER A N 1
ATOM 772 C CA . SER A 1 97 ? -39.512 23.211 3.991 1.00 41.47 97 SER A CA 1
ATOM 773 C C . SER A 1 97 ? -39.116 22.366 5.223 1.00 41.47 97 SER A C 1
ATOM 775 O O . SER A 1 97 ? -39.624 21.281 5.471 1.00 41.47 97 SER A O 1
ATOM 777 N N . SER A 1 98 ? -38.305 23.005 6.078 1.00 49.72 98 SER A N 1
ATOM 778 C CA . SER A 1 98 ? -38.542 23.271 7.515 1.00 49.72 98 SER A CA 1
ATOM 779 C C . SER A 1 98 ? -39.124 22.180 8.436 1.00 49.72 98 SER A C 1
ATOM 781 O O . SER A 1 98 ? -40.320 22.160 8.715 1.00 49.72 98 SER A O 1
ATOM 783 N N . SER A 1 99 ? -38.226 21.450 9.102 1.00 46.56 99 SER A N 1
ATOM 784 C CA . SER A 1 99 ? -38.306 21.156 10.544 1.00 46.56 99 SER A CA 1
ATOM 785 C C . SER A 1 99 ? -36.899 20.831 11.052 1.00 46.56 99 SER A C 1
ATOM 787 O O . SER A 1 99 ? -36.286 19.858 10.617 1.00 46.56 99 SER A O 1
ATOM 789 N N . SER A 1 100 ? -36.349 21.667 11.934 1.00 51.09 100 SER A N 1
ATOM 790 C CA . SER A 1 100 ? -34.978 21.577 12.451 1.00 51.09 100 SER A CA 1
ATOM 791 C C . SER A 1 100 ? -34.798 20.467 13.497 1.00 51.09 100 SER A C 1
ATOM 793 O O . SER A 1 100 ? -34.320 20.718 14.601 1.00 51.09 100 SER A O 1
ATOM 795 N N . SER A 1 101 ? -35.155 19.228 13.166 1.00 55.12 101 SER A N 1
ATOM 796 C CA . SER A 1 101 ? -34.540 18.066 13.803 1.00 55.12 101 SER A CA 1
ATOM 797 C C . SER A 1 101 ? -33.264 17.795 13.019 1.00 55.12 101 SER A C 1
ATOM 799 O O . SER A 1 101 ? -33.332 17.268 11.906 1.00 55.12 101 SER A O 1
ATOM 801 N N . SER A 1 102 ? -32.105 18.235 13.520 1.00 60.66 102 SER A N 1
ATOM 802 C CA . SER A 1 102 ? -30.845 17.908 12.856 1.00 60.66 102 SER A CA 1
ATOM 803 C C . SER A 1 102 ? -30.759 16.386 12.786 1.00 60.66 102 SER A C 1
ATOM 805 O O . SER A 1 102 ? -30.687 15.700 13.805 1.00 60.66 102 SER A O 1
ATOM 807 N N . ALA A 1 103 ? -30.876 15.839 11.574 1.00 62.88 103 ALA A N 1
ATOM 808 C CA . ALA A 1 103 ? -30.698 14.413 11.377 1.00 62.88 103 ALA A CA 1
ATOM 809 C C . ALA A 1 103 ? -29.359 14.024 12.028 1.00 62.88 103 ALA A C 1
ATOM 811 O O . ALA A 1 103 ? -28.383 14.777 11.889 1.00 62.88 103 ALA A O 1
ATOM 812 N N . PRO A 1 104 ? -29.302 12.907 12.775 1.00 70.88 104 PRO A N 1
ATOM 813 C CA . PRO A 1 104 ? -28.098 12.530 13.495 1.00 70.88 104 PRO A CA 1
ATOM 814 C C . PRO A 1 104 ? -26.927 12.494 12.519 1.00 70.88 104 PRO A C 1
ATOM 816 O O . PRO A 1 104 ? -27.027 11.935 11.424 1.00 70.88 104 PRO A O 1
ATOM 819 N N . VAL A 1 105 ? -25.822 13.130 12.906 1.00 75.12 105 VAL A N 1
ATOM 820 C CA . VAL A 1 105 ? -24.611 13.166 12.090 1.00 75.12 105 VAL A CA 1
ATOM 821 C C . VAL A 1 105 ? -24.147 11.735 11.851 1.00 75.12 105 VAL A C 1
ATOM 823 O O . VAL A 1 105 ? -23.803 11.021 12.791 1.00 75.12 105 VAL A O 1
ATOM 826 N N . ARG A 1 106 ? -24.126 11.319 10.584 1.00 84.25 106 ARG A N 1
ATOM 827 C CA . ARG A 1 106 ? -23.625 10.006 10.181 1.00 84.25 106 ARG A CA 1
ATOM 828 C C . ARG A 1 106 ? -22.217 10.111 9.638 1.00 84.25 106 ARG A C 1
ATOM 830 O O . ARG A 1 106 ? -21.872 11.067 8.944 1.00 84.25 106 ARG A O 1
ATOM 837 N N . TRP A 1 107 ? -21.426 9.092 9.934 1.00 88.12 107 TRP A N 1
ATOM 838 C CA . TRP A 1 107 ? -20.067 8.948 9.442 1.00 88.12 107 TRP A CA 1
ATOM 839 C C . TRP A 1 107 ? -19.995 7.766 8.490 1.00 88.12 107 TRP A C 1
ATOM 841 O O . TRP A 1 107 ? -20.521 6.693 8.776 1.00 88.12 107 TRP A O 1
ATOM 851 N N . GLN A 1 108 ? -19.330 7.973 7.361 1.00 91.81 108 GLN A N 1
ATOM 852 C CA . GLN A 1 108 ? -18.894 6.901 6.483 1.00 91.81 108 GLN A CA 1
ATOM 853 C C . GLN A 1 108 ? -17.399 6.690 6.700 1.00 91.81 108 GLN A C 1
ATOM 855 O O . GLN A 1 108 ? -16.637 7.656 6.663 1.00 91.81 108 GLN A O 1
ATOM 860 N N . PHE A 1 109 ? -16.990 5.440 6.901 1.00 93.12 109 PHE A N 1
ATOM 861 C CA . PHE A 1 109 ? -15.598 5.049 7.120 1.00 93.12 109 PHE A CA 1
ATOM 862 C C . PHE A 1 109 ? -15.035 4.364 5.877 1.00 93.12 109 PHE A C 1
ATOM 864 O O . PHE A 1 109 ? -15.741 3.602 5.214 1.00 93.12 109 PHE A O 1
ATOM 871 N N . ARG A 1 110 ? -13.772 4.641 5.550 1.00 93.94 110 ARG A N 1
ATOM 872 C CA . ARG A 1 110 ? -13.073 3.985 4.445 1.00 93.94 110 ARG A CA 1
ATOM 873 C C . ARG A 1 110 ? -12.349 2.754 4.962 1.00 93.94 110 ARG A C 1
ATOM 875 O O . ARG A 1 110 ? -11.628 2.824 5.955 1.00 93.94 110 ARG A O 1
ATOM 882 N N . GLU A 1 111 ? -12.546 1.635 4.274 1.00 94.88 111 GLU A N 1
ATOM 883 C CA . GLU A 1 111 ? -11.785 0.414 4.528 1.00 94.88 111 GLU A CA 1
ATOM 884 C C . GLU A 1 111 ? -10.322 0.619 4.147 1.00 94.88 111 GLU A C 1
ATOM 886 O O . GLU A 1 111 ? -10.018 1.085 3.049 1.00 94.88 111 GLU A O 1
ATOM 891 N N . PHE A 1 112 ? -9.416 0.223 5.033 1.00 94.44 112 PHE A N 1
ATOM 892 C CA . PHE A 1 112 ? -8.023 0.048 4.672 1.00 94.44 112 PHE A CA 1
ATOM 893 C C . PHE A 1 112 ? -7.839 -1.340 4.080 1.00 94.44 112 PHE A C 1
ATOM 895 O O . PHE A 1 112 ? -8.208 -2.342 4.692 1.00 94.44 112 PHE A O 1
ATOM 902 N N . ARG A 1 113 ? -7.243 -1.380 2.892 1.00 93.06 113 ARG A N 1
ATOM 903 C CA . ARG A 1 113 ? -6.883 -2.609 2.194 1.00 93.06 113 ARG A CA 1
ATOM 904 C C . ARG A 1 113 ? -5.393 -2.605 1.921 1.00 93.06 113 ARG A C 1
ATOM 906 O O . ARG A 1 113 ? -4.812 -1.546 1.667 1.00 93.06 113 ARG A O 1
ATOM 913 N N . SER A 1 114 ? -4.798 -3.782 1.999 1.00 94.94 114 SER A N 1
ATOM 914 C CA . SER A 1 114 ? -3.402 -3.979 1.645 1.00 94.94 114 SER A CA 1
ATOM 915 C C . SER A 1 114 ? -3.199 -3.655 0.169 1.00 94.94 114 SER A C 1
ATOM 917 O O . SER A 1 114 ? -4.117 -3.785 -0.643 1.00 94.94 114 SER A O 1
ATOM 919 N N . ARG A 1 115 ? -2.020 -3.144 -0.171 1.00 95.25 115 ARG A N 1
ATOM 920 C CA . ARG A 1 115 ? -1.699 -2.697 -1.530 1.00 95.25 115 ARG A CA 1
ATOM 921 C C . ARG A 1 115 ? -0.203 -2.731 -1.776 1.00 95.25 115 ARG A C 1
ATOM 923 O O . ARG A 1 115 ? 0.593 -2.703 -0.837 1.00 95.25 115 ARG A O 1
ATOM 930 N N . ILE A 1 116 ? 0.163 -2.706 -3.049 1.00 95.81 116 ILE A N 1
ATOM 931 C CA . ILE A 1 116 ? 1.529 -2.401 -3.455 1.00 95.81 116 ILE A CA 1
ATOM 932 C C . ILE A 1 116 ? 1.750 -0.897 -3.239 1.00 95.81 116 ILE A C 1
ATOM 934 O O . ILE A 1 116 ? 0.924 -0.060 -3.606 1.00 95.81 116 ILE A O 1
ATOM 938 N N . ALA A 1 117 ? 2.825 -0.563 -2.543 1.00 92.00 117 ALA A N 1
ATOM 939 C CA . ALA A 1 117 ? 3.166 0.767 -2.079 1.00 92.00 117 ALA A CA 1
ATOM 940 C C . ALA A 1 117 ? 4.620 1.112 -2.425 1.00 92.00 117 ALA A C 1
ATOM 942 O O . ALA A 1 117 ? 5.404 0.277 -2.885 1.00 92.00 117 ALA A O 1
ATOM 943 N N . GLY A 1 118 ? 4.970 2.372 -2.173 1.00 86.56 118 GLY A N 1
ATOM 944 C CA . GLY A 1 118 ? 6.245 2.963 -2.559 1.00 86.56 118 GLY A CA 1
ATOM 945 C C . GLY A 1 118 ? 6.144 3.793 -3.844 1.00 86.56 118 GLY A C 1
ATOM 946 O O . GLY A 1 118 ? 5.123 3.759 -4.536 1.00 86.56 118 GLY A O 1
ATOM 947 N N . PRO A 1 119 ? 7.186 4.582 -4.148 1.00 89.69 119 PRO A N 1
ATOM 948 C CA . PRO A 1 119 ? 7.220 5.409 -5.344 1.00 89.69 119 PRO A CA 1
ATOM 949 C C . PRO A 1 119 ? 7.275 4.525 -6.592 1.00 89.69 119 PRO A C 1
ATOM 951 O O . PRO A 1 119 ? 8.212 3.752 -6.777 1.00 89.69 119 PRO A O 1
ATOM 954 N N . VAL A 1 120 ? 6.262 4.642 -7.448 1.00 92.62 120 VAL A N 1
ATOM 955 C CA . VAL A 1 120 ? 6.228 3.958 -8.744 1.00 92.62 120 VAL A CA 1
ATOM 956 C C . VAL A 1 120 ? 7.145 4.693 -9.719 1.00 92.62 120 VAL A C 1
ATOM 958 O O . VAL A 1 120 ? 6.954 5.883 -9.976 1.00 92.62 120 VAL A O 1
ATOM 961 N N . MET A 1 121 ? 8.120 3.981 -10.282 1.00 92.56 121 MET A N 1
ATOM 962 C CA . MET A 1 121 ? 9.033 4.515 -11.294 1.00 92.56 121 MET A CA 1
ATOM 963 C C . MET A 1 121 ? 8.370 4.430 -12.672 1.00 92.56 121 MET A C 1
ATOM 965 O O . MET A 1 121 ? 8.414 3.394 -13.327 1.00 92.56 121 MET A O 1
ATOM 969 N N . LYS A 1 122 ? 7.721 5.517 -13.099 1.00 95.12 122 LYS A N 1
ATOM 970 C CA . LYS A 1 122 ? 6.922 5.568 -14.340 1.00 95.12 122 LYS A CA 1
ATOM 971 C C . LYS A 1 122 ? 7.716 5.907 -15.601 1.00 95.12 122 LYS A C 1
ATOM 973 O O . LYS A 1 122 ? 7.132 5.949 -16.674 1.00 95.12 122 LYS A O 1
ATOM 978 N N . PHE A 1 123 ? 9.012 6.174 -15.481 1.00 96.06 123 PHE A N 1
ATOM 979 C CA . PHE A 1 123 ? 9.852 6.600 -16.596 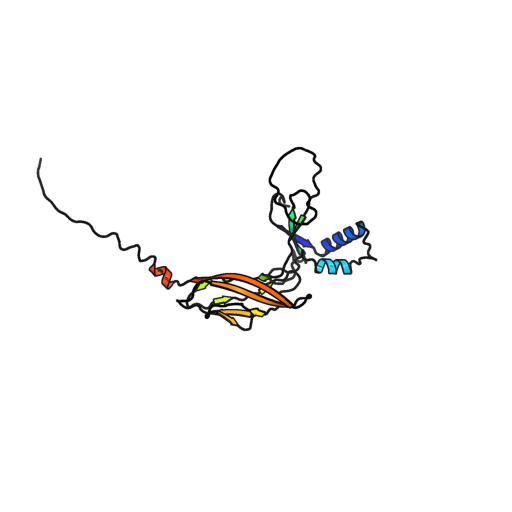1.00 96.06 123 PHE A CA 1
ATOM 980 C C . PHE A 1 123 ? 11.102 5.729 -16.673 1.00 96.06 123 PHE A C 1
ATOM 982 O O . PHE A 1 123 ? 11.757 5.490 -15.656 1.00 96.06 123 PHE A O 1
ATOM 989 N N . ALA A 1 124 ? 11.431 5.276 -17.877 1.00 97.00 124 ALA A N 1
ATOM 990 C CA . ALA A 1 124 ? 12.679 4.609 -18.209 1.00 97.00 124 ALA A CA 1
ATOM 991 C C . ALA A 1 124 ? 13.332 5.343 -19.383 1.00 97.00 124 ALA A C 1
ATOM 993 O O . ALA A 1 124 ? 12.643 5.792 -20.295 1.00 97.00 124 ALA A O 1
ATOM 994 N N . ARG A 1 125 ? 14.658 5.470 -19.355 1.00 96.56 125 ARG A N 1
ATOM 995 C CA . ARG A 1 125 ? 15.416 6.167 -20.397 1.00 96.56 125 ARG A CA 1
ATOM 996 C C . ARG A 1 125 ? 16.225 5.159 -21.195 1.00 96.56 125 ARG A C 1
ATOM 998 O O . ARG A 1 125 ? 16.896 4.319 -20.593 1.00 96.56 125 ARG A O 1
ATOM 1005 N N . VAL A 1 126 ? 16.179 5.259 -22.521 1.00 96.94 126 VAL A N 1
ATOM 1006 C CA . VAL A 1 126 ? 16.960 4.397 -23.421 1.00 96.94 126 VAL A CA 1
ATOM 1007 C C . VAL A 1 126 ? 18.440 4.421 -23.032 1.00 96.94 126 VAL A C 1
ATOM 1009 O O . VAL A 1 126 ? 19.020 5.483 -22.808 1.00 96.94 126 VAL A O 1
ATOM 1012 N N . GLY A 1 127 ? 19.037 3.235 -22.891 1.00 95.81 127 GLY A N 1
ATOM 1013 C CA . GLY A 1 127 ? 20.440 3.051 -22.504 1.00 95.81 127 GLY A CA 1
ATOM 1014 C C . GLY A 1 127 ? 20.745 3.180 -21.004 1.00 95.81 127 GLY A C 1
ATOM 1015 O O . GLY A 1 127 ? 21.864 2.870 -20.595 1.00 95.81 127 GLY A O 1
ATOM 1016 N N . PHE A 1 128 ? 19.780 3.569 -20.161 1.00 96.69 128 PHE A N 1
ATOM 1017 C CA . PHE A 1 128 ? 19.976 3.695 -18.712 1.00 96.69 128 PHE A CA 1
ATOM 1018 C C . PHE A 1 128 ? 19.310 2.550 -17.935 1.00 96.69 128 PHE A C 1
ATOM 1020 O O . PHE A 1 128 ? 18.180 2.169 -18.248 1.00 96.69 128 PHE A O 1
ATOM 1027 N N . PRO A 1 129 ? 19.963 2.017 -16.883 1.00 97.50 129 PRO A N 1
ATOM 1028 C CA . PRO A 1 129 ? 19.357 1.001 -16.033 1.00 97.50 129 PRO A CA 1
ATOM 1029 C C . PRO A 1 129 ? 18.076 1.501 -15.361 1.00 97.50 129 PRO A C 1
ATOM 1031 O O . PRO A 1 129 ? 18.073 2.498 -14.638 1.00 97.50 129 PRO A O 1
ATOM 1034 N N . TYR A 1 130 ? 16.999 0.755 -15.556 1.00 97.75 130 TYR A N 1
ATOM 1035 C CA . TYR A 1 130 ? 15.754 0.868 -14.818 1.00 97.75 130 TYR A CA 1
ATOM 1036 C C . TYR A 1 130 ? 15.759 -0.123 -13.656 1.00 97.75 130 TYR A C 1
ATOM 1038 O O . TYR A 1 130 ? 16.053 -1.310 -13.835 1.00 97.75 130 TYR A O 1
ATOM 1046 N N . VAL A 1 131 ? 15.405 0.360 -12.466 1.00 97.12 131 VAL A N 1
ATOM 1047 C CA . VAL A 1 131 ? 15.257 -0.456 -11.258 1.00 97.12 131 VAL A CA 1
ATOM 1048 C C . VAL A 1 131 ? 14.028 0.013 -10.489 1.00 97.12 131 VAL A C 1
ATOM 1050 O O . VAL A 1 131 ? 13.899 1.194 -10.162 1.00 97.12 131 VAL A O 1
ATOM 1053 N N . TYR A 1 132 ? 13.140 -0.923 -10.170 1.00 96.88 132 TYR A N 1
ATOM 1054 C CA . TYR A 1 132 ? 11.958 -0.694 -9.354 1.00 96.88 132 TYR A CA 1
ATOM 1055 C C . TYR A 1 132 ? 11.822 -1.773 -8.274 1.00 96.88 132 TYR A C 1
ATOM 1057 O O . TYR A 1 132 ? 11.829 -2.971 -8.557 1.00 96.88 132 TYR A O 1
ATOM 1065 N N . THR A 1 133 ? 11.676 -1.338 -7.021 1.00 95.62 133 THR A N 1
ATOM 1066 C CA . THR A 1 133 ? 11.553 -2.218 -5.850 1.00 95.62 133 THR A CA 1
ATOM 1067 C C . THR A 1 133 ? 10.224 -1.942 -5.140 1.00 95.62 133 THR A C 1
ATOM 1069 O O . THR A 1 133 ? 10.166 -1.067 -4.266 1.00 95.62 133 THR A O 1
ATOM 1072 N N . PRO A 1 134 ? 9.133 -2.635 -5.518 1.00 95.06 134 PRO A N 1
ATOM 1073 C CA . PRO A 1 134 ? 7.846 -2.487 -4.848 1.00 95.06 134 PRO A CA 1
ATOM 1074 C C . PRO A 1 134 ? 7.912 -2.947 -3.388 1.00 95.06 134 PRO A C 1
ATOM 1076 O O . PRO A 1 134 ? 8.757 -3.755 -2.992 1.00 95.06 134 PRO A O 1
ATOM 1079 N N . LYS A 1 135 ? 6.977 -2.446 -2.580 1.00 94.62 135 LYS A N 1
ATOM 1080 C CA . LYS A 1 135 ? 6.756 -2.906 -1.206 1.00 94.62 135 LYS A CA 1
ATOM 1081 C C . LYS A 1 135 ? 5.288 -3.214 -0.992 1.00 94.62 135 LYS A C 1
ATOM 1083 O O . LYS A 1 135 ? 4.434 -2.557 -1.577 1.00 94.62 135 LYS A O 1
ATOM 1088 N N . ILE A 1 136 ? 4.981 -4.155 -0.112 1.00 96.06 136 ILE A N 1
ATOM 1089 C CA . ILE A 1 136 ? 3.606 -4.379 0.325 1.00 96.06 136 ILE A CA 1
ATOM 1090 C C . ILE A 1 136 ? 3.354 -3.515 1.551 1.00 96.06 136 ILE A C 1
ATOM 1092 O O . ILE A 1 136 ? 4.074 -3.585 2.548 1.00 96.06 136 ILE A O 1
ATOM 1096 N N . TRP A 1 137 ? 2.307 -2.705 1.472 1.00 95.50 137 TRP A N 1
ATOM 1097 C CA . TRP A 1 137 ? 1.742 -2.045 2.632 1.00 95.50 137 TRP A CA 1
ATOM 1098 C C . TRP A 1 137 ? 0.500 -2.792 3.092 1.00 95.50 137 TRP A C 1
ATOM 1100 O O . TRP A 1 137 ? -0.397 -3.068 2.295 1.00 95.50 137 TRP A O 1
ATOM 1110 N N . ASP A 1 138 ? 0.432 -3.056 4.391 1.00 94.56 138 ASP A N 1
ATOM 1111 C CA . ASP A 1 138 ? -0.701 -3.706 5.028 1.00 94.56 138 ASP A CA 1
ATOM 1112 C C . ASP A 1 138 ? -1.102 -2.913 6.288 1.00 94.56 138 ASP A C 1
ATOM 1114 O O . ASP A 1 138 ? -0.243 -2.540 7.094 1.00 94.56 138 ASP A O 1
ATOM 1118 N N . PRO A 1 139 ? -2.397 -2.607 6.484 1.00 94.00 139 PRO A N 1
ATOM 1119 C CA . PRO A 1 139 ? -2.845 -1.821 7.628 1.00 94.00 139 PRO A CA 1
ATOM 1120 C C . PRO A 1 139 ? -2.734 -2.560 8.969 1.00 94.00 139 PRO A C 1
ATOM 1122 O O . PRO A 1 139 ? -2.746 -1.896 10.013 1.00 94.00 139 PRO A O 1
ATOM 1125 N N . GLN A 1 140 ? -2.637 -3.893 8.963 1.00 93.19 140 GLN A N 1
ATOM 1126 C CA . GLN A 1 140 ? -2.672 -4.756 10.146 1.00 93.19 140 GLN A CA 1
ATOM 1127 C C . GLN A 1 140 ? -1.338 -5.423 10.479 1.00 93.19 140 GLN A C 1
ATOM 1129 O O . GLN A 1 140 ? -1.192 -5.913 11.605 1.00 93.19 140 GLN A O 1
ATOM 1134 N N . MET A 1 141 ? -0.357 -5.395 9.575 1.00 91.88 141 MET A N 1
ATOM 1135 C CA . MET A 1 141 ? 0.959 -5.997 9.800 1.00 91.88 141 MET A CA 1
ATOM 1136 C C . MET A 1 141 ? 2.130 -5.111 9.356 1.00 91.88 141 MET A C 1
ATOM 1138 O O . MET A 1 141 ? 2.002 -4.173 8.575 1.00 91.88 141 MET A O 1
ATOM 1142 N N . SER A 1 142 ? 3.305 -5.419 9.899 1.00 91.56 142 SER A N 1
ATOM 1143 C CA . SER A 1 142 ? 4.552 -4.729 9.573 1.00 91.56 142 SER A CA 1
ATOM 1144 C C . SER A 1 142 ? 5.087 -5.228 8.235 1.00 91.56 142 SER A C 1
ATOM 1146 O O . SER A 1 142 ? 5.504 -6.379 8.190 1.00 91.56 142 SER A O 1
ATOM 1148 N N . SER A 1 143 ? 5.092 -4.367 7.207 1.00 87.75 143 SER A N 1
ATOM 1149 C CA . SER A 1 143 ? 5.732 -4.538 5.881 1.00 87.75 143 SER A CA 1
ATOM 1150 C C . SER A 1 143 ? 6.078 -5.998 5.537 1.00 87.75 143 SER A C 1
ATOM 1152 O O . SER A 1 143 ? 7.244 -6.382 5.677 1.00 87.75 143 SER A O 1
ATOM 1154 N N . PRO A 1 144 ? 5.090 -6.819 5.140 1.00 92.12 144 PRO A N 1
ATOM 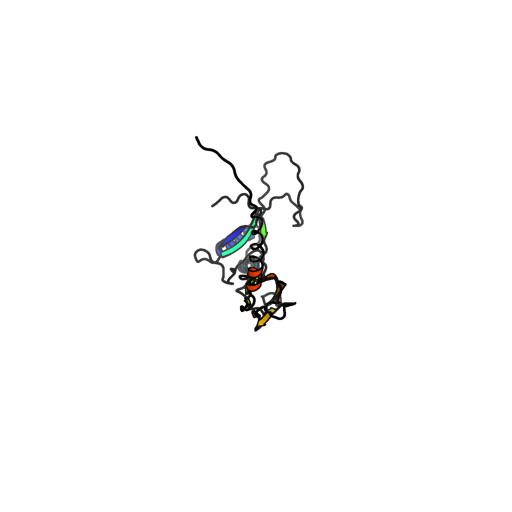1155 C CA . PRO A 1 144 ? 5.323 -8.229 4.866 1.00 92.12 144 PRO A CA 1
ATOM 1156 C C . PRO A 1 144 ? 6.326 -8.417 3.729 1.00 92.12 144 PRO A C 1
ATOM 1158 O O . PRO A 1 144 ? 6.349 -7.648 2.765 1.00 92.12 144 PRO A O 1
ATOM 1161 N N . ASP A 1 145 ? 7.126 -9.477 3.832 1.00 91.69 145 ASP A N 1
ATOM 1162 C CA . ASP A 1 145 ? 7.874 -9.978 2.687 1.00 91.69 145 ASP A CA 1
ATOM 1163 C C . ASP A 1 145 ? 6.899 -10.573 1.666 1.00 91.69 145 ASP A C 1
ATOM 1165 O O . ASP A 1 145 ? 5.953 -11.280 2.020 1.00 91.69 145 ASP A O 1
ATOM 1169 N N . GLY A 1 146 ? 7.154 -10.293 0.392 1.00 93.69 146 GLY A N 1
ATOM 1170 C CA . GLY A 1 146 ? 6.377 -10.816 -0.719 1.00 93.69 146 GLY A CA 1
ATOM 1171 C C . GLY A 1 146 ? 7.263 -11.188 -1.897 1.00 93.69 146 GLY A C 1
ATOM 1172 O O . GLY A 1 146 ? 8.416 -10.752 -1.992 1.00 93.69 146 GLY A O 1
ATOM 1173 N N . VAL A 1 147 ? 6.698 -12.007 -2.776 1.00 97.12 147 VAL A N 1
ATOM 1174 C CA . VAL A 1 147 ? 7.255 -12.335 -4.088 1.00 97.12 147 VAL A CA 1
ATOM 1175 C C . VAL A 1 147 ? 6.448 -11.582 -5.133 1.00 97.12 147 VAL A C 1
ATOM 1177 O O . VAL A 1 147 ? 5.217 -11.595 -5.097 1.00 97.12 147 VAL A O 1
ATOM 1180 N N . TYR A 1 148 ? 7.146 -10.921 -6.044 1.00 97.81 148 TYR A N 1
ATOM 1181 C CA . TYR A 1 148 ? 6.556 -10.112 -7.096 1.00 97.81 148 TYR A CA 1
ATOM 1182 C C . TYR A 1 148 ? 6.792 -10.760 -8.450 1.00 97.81 148 TYR A C 1
ATOM 1184 O O . TYR A 1 148 ? 7.871 -11.297 -8.715 1.00 97.81 148 TYR A O 1
ATOM 1192 N N . ASP A 1 149 ? 5.771 -10.684 -9.287 1.00 98.00 149 ASP A N 1
ATOM 1193 C CA . ASP A 1 149 ? 5.802 -11.137 -10.665 1.00 98.00 149 ASP A CA 1
ATOM 1194 C C . ASP A 1 149 ? 4.919 -10.234 -11.537 1.00 98.00 149 ASP A C 1
ATOM 1196 O O . ASP A 1 149 ? 4.245 -9.325 -11.042 1.00 98.00 149 ASP A O 1
ATOM 1200 N N . SER A 1 150 ? 4.926 -10.469 -12.842 1.00 98.06 150 SER A N 1
ATOM 1201 C CA . SER A 1 150 ? 4.100 -9.755 -13.807 1.00 98.06 150 SER A CA 1
ATOM 1202 C C . SER A 1 150 ? 3.539 -10.735 -14.837 1.00 98.06 150 SER A C 1
ATOM 1204 O O . SER A 1 150 ? 4.294 -11.551 -15.360 1.00 98.06 150 SER A O 1
ATOM 1206 N N . PRO A 1 151 ? 2.242 -10.645 -15.189 1.00 97.81 151 PRO A N 1
ATOM 1207 C CA . PRO A 1 151 ? 1.645 -11.526 -16.197 1.00 97.81 151 PRO A CA 1
ATOM 1208 C C . PRO A 1 151 ? 2.274 -11.333 -17.583 1.00 97.81 151 PRO A C 1
ATOM 1210 O O . PRO A 1 151 ? 2.285 -12.250 -18.400 1.00 97.81 151 PRO A O 1
ATOM 1213 N N . TRP A 1 152 ? 2.802 -10.137 -17.843 1.00 97.75 152 TRP A N 1
ATOM 1214 C CA . TRP A 1 152 ? 3.537 -9.800 -19.048 1.00 97.75 152 TRP A CA 1
ATOM 1215 C C . TRP A 1 152 ? 4.608 -8.754 -18.733 1.00 97.75 152 TRP A C 1
ATOM 1217 O O . TRP A 1 152 ? 4.387 -7.865 -17.909 1.00 97.75 152 TRP A O 1
ATOM 1227 N N . LEU A 1 153 ? 5.756 -8.860 -19.404 1.00 98.19 153 LEU A N 1
ATOM 1228 C CA . LEU A 1 153 ? 6.833 -7.874 -19.379 1.00 98.19 153 LEU A CA 1
ATOM 1229 C C . LEU A 1 153 ? 7.393 -7.680 -20.793 1.00 98.19 153 LEU A C 1
ATOM 1231 O O . LEU A 1 153 ? 7.474 -8.656 -21.550 1.00 98.19 153 LEU A O 1
ATOM 1235 N N . PRO A 1 154 ? 7.835 -6.461 -21.150 1.00 97.56 154 PRO A N 1
ATOM 1236 C CA . PRO A 1 154 ? 8.623 -6.270 -22.355 1.00 97.56 154 PRO A CA 1
ATOM 1237 C C . PRO A 1 154 ? 9.979 -6.994 -22.217 1.00 97.56 154 PRO A C 1
ATOM 1239 O O . PRO A 1 154 ? 10.479 -7.137 -21.099 1.00 97.56 154 PRO A O 1
ATOM 1242 N N . PRO A 1 155 ? 10.618 -7.421 -23.325 1.00 97.44 155 PRO A N 1
ATOM 1243 C CA . PRO A 1 155 ? 11.813 -8.276 -23.283 1.00 97.44 155 PRO A CA 1
ATOM 1244 C C . PRO A 1 155 ? 13.001 -7.712 -22.490 1.00 97.44 155 PRO A C 1
ATOM 1246 O O . PRO A 1 155 ? 13.841 -8.469 -22.003 1.00 97.44 155 PRO A O 1
ATOM 1249 N N . TRP A 1 156 ? 13.084 -6.387 -22.366 1.00 97.56 156 TRP A N 1
ATOM 1250 C CA . TRP A 1 156 ? 14.152 -5.698 -21.650 1.00 97.56 156 TRP A CA 1
ATOM 1251 C C . TRP A 1 156 ? 13.954 -5.662 -20.126 1.00 97.56 156 TRP A C 1
ATOM 1253 O O . TRP A 1 156 ? 14.910 -5.361 -19.412 1.00 97.56 156 TRP A O 1
ATOM 1263 N N . LEU A 1 157 ? 12.758 -5.988 -19.616 1.00 98.06 157 LEU A N 1
ATOM 1264 C CA . LEU A 1 157 ? 12.434 -6.040 -18.188 1.00 98.06 157 LEU A CA 1
ATOM 1265 C C . LEU A 1 157 ? 12.357 -7.473 -17.667 1.00 98.06 157 LEU A C 1
ATOM 1267 O O . LEU A 1 157 ? 11.856 -8.382 -18.324 1.00 98.06 157 LEU A O 1
ATOM 1271 N N . LYS A 1 158 ? 12.792 -7.666 -16.420 1.00 98.19 158 LYS A N 1
ATOM 1272 C CA . LYS A 1 158 ? 12.639 -8.932 -15.698 1.00 98.19 158 LYS A CA 1
ATOM 1273 C C . LYS A 1 158 ? 12.644 -8.749 -14.189 1.00 98.19 158 LYS A C 1
ATOM 1275 O O . LYS A 1 158 ? 13.300 -7.850 -13.656 1.00 98.19 158 LYS A O 1
ATOM 1280 N N . TRP A 1 159 ? 11.989 -9.675 -13.498 1.00 98.06 159 TRP A N 1
ATOM 1281 C CA . TRP A 1 159 ? 12.097 -9.807 -12.051 1.00 98.06 159 TRP A CA 1
ATOM 1282 C C . TRP A 1 159 ? 13.409 -10.489 -11.659 1.00 98.06 159 TRP A C 1
ATOM 1284 O O . TRP A 1 159 ? 13.743 -11.579 -12.125 1.00 98.06 159 TRP A O 1
ATOM 1294 N N . ARG A 1 160 ? 14.158 -9.855 -10.759 1.00 97.56 160 ARG A N 1
ATOM 1295 C CA . ARG A 1 160 ? 15.368 -10.390 -10.138 1.00 97.56 160 ARG A CA 1
ATOM 1296 C C . ARG A 1 160 ? 15.052 -10.819 -8.714 1.00 97.56 160 ARG A C 1
ATOM 1298 O O . ARG A 1 160 ? 14.577 -10.022 -7.903 1.00 97.56 160 ARG A O 1
ATOM 1305 N N . GLY A 1 161 ? 15.291 -12.099 -8.424 1.00 94.50 161 GLY A N 1
ATOM 1306 C CA . GLY A 1 161 ? 15.052 -12.685 -7.101 1.00 94.50 161 GLY A CA 1
ATOM 1307 C C . GLY A 1 161 ? 13.606 -12.549 -6.607 1.00 94.50 161 GLY A C 1
ATOM 1308 O O . GLY A 1 161 ? 13.387 -12.563 -5.401 1.00 94.50 161 GLY A O 1
ATOM 1309 N N . GLY A 1 162 ? 12.645 -12.340 -7.518 1.00 94.75 162 GLY A N 1
ATOM 1310 C CA . GLY A 1 162 ? 11.240 -12.096 -7.189 1.00 94.75 162 GLY A CA 1
ATOM 1311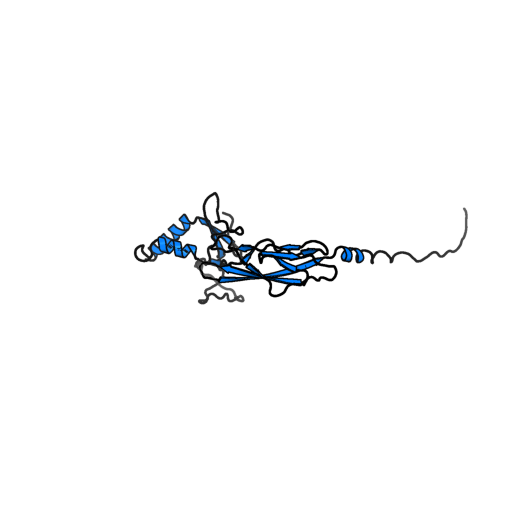 C C . GLY A 1 162 ? 10.986 -10.839 -6.350 1.00 94.75 162 GLY A C 1
ATOM 1312 O O . GLY A 1 162 ? 9.967 -10.788 -5.672 1.00 94.75 162 GLY A O 1
ATOM 1313 N N . LYS A 1 163 ? 11.909 -9.863 -6.324 1.00 95.31 163 LYS A N 1
ATOM 1314 C CA . LYS A 1 163 ? 11.796 -8.644 -5.492 1.00 95.31 163 LYS A CA 1
ATOM 1315 C C . LYS A 1 163 ? 12.046 -7.336 -6.237 1.00 95.31 163 LYS A C 1
ATOM 1317 O O . LYS A 1 163 ? 11.534 -6.299 -5.829 1.00 95.31 163 LYS A O 1
ATOM 1322 N N . GLU A 1 164 ? 12.838 -7.370 -7.302 1.00 96.62 164 GLU A N 1
ATOM 1323 C CA . GLU A 1 164 ? 13.257 -6.174 -8.032 1.00 96.62 164 GLU A CA 1
ATOM 1324 C C . GLU A 1 164 ? 12.923 -6.318 -9.515 1.00 96.62 164 GLU A C 1
ATOM 1326 O O . GLU A 1 164 ? 13.343 -7.286 -10.148 1.00 96.62 164 GLU A O 1
ATOM 1331 N N . LEU A 1 165 ? 12.182 -5.363 -10.072 1.00 97.81 165 LEU A N 1
ATOM 1332 C CA . LEU A 1 165 ? 11.940 -5.261 -11.506 1.00 97.81 165 LEU A CA 1
ATOM 1333 C C . LEU A 1 165 ? 13.070 -4.432 -12.113 1.00 97.81 165 LEU A C 1
ATOM 1335 O O . LEU A 1 165 ? 13.234 -3.261 -11.768 1.00 97.81 165 LEU A O 1
ATOM 1339 N N . CYS A 1 166 ? 13.869 -5.036 -12.987 1.00 97.94 166 CYS A N 1
ATOM 1340 C CA . CYS A 1 166 ? 15.057 -4.391 -13.536 1.00 97.94 166 CYS A CA 1
ATOM 1341 C C . CYS A 1 166 ? 15.231 -4.658 -15.031 1.00 97.94 166 CYS A C 1
ATOM 1343 O O . CYS A 1 166 ? 14.773 -5.679 -15.550 1.00 97.94 166 CYS A O 1
ATOM 1345 N N . GLY A 1 167 ? 15.919 -3.744 -15.711 1.00 98.12 167 GLY A N 1
ATOM 1346 C CA . GLY A 1 167 ? 16.155 -3.815 -17.148 1.00 98.12 167 GLY A CA 1
ATOM 1347 C C . GLY A 1 167 ? 16.845 -2.574 -17.695 1.00 98.12 167 GLY A C 1
ATOM 1348 O O . GLY A 1 167 ? 17.055 -1.618 -16.957 1.00 98.12 167 GLY A O 1
ATOM 1349 N N . THR A 1 168 ? 17.165 -2.576 -18.984 1.00 98.19 168 THR A N 1
ATOM 1350 C CA . THR A 1 168 ? 17.648 -1.386 -19.700 1.00 98.19 168 THR A CA 1
ATOM 1351 C C . THR A 1 168 ? 16.947 -1.338 -21.053 1.00 98.19 168 THR A C 1
ATOM 1353 O O . THR A 1 168 ? 17.175 -2.258 -21.841 1.00 98.19 168 THR A O 1
ATOM 1356 N N . PRO A 1 169 ? 16.102 -0.331 -21.332 1.00 97.75 169 PRO A N 1
ATOM 1357 C CA . PRO A 1 169 ? 15.423 -0.244 -22.617 1.00 97.75 169 PRO A CA 1
ATOM 1358 C C . PRO A 1 169 ? 16.409 0.149 -23.725 1.00 97.75 169 PRO A C 1
ATOM 1360 O O . PRO A 1 169 ? 17.318 0.961 -23.512 1.00 97.75 169 PRO A O 1
ATOM 1363 N N . GLY A 1 170 ? 16.227 -0.435 -24.903 1.00 95.81 170 GLY A N 1
ATOM 1364 C CA . GLY A 1 170 ? 16.880 -0.062 -26.152 1.00 95.81 170 GLY A CA 1
ATOM 1365 C C . GLY A 1 170 ? 16.062 0.947 -26.977 1.00 95.81 170 GLY A C 1
ATOM 1366 O O . GLY A 1 170 ? 14.939 1.278 -26.604 1.00 95.81 170 GLY A O 1
ATOM 1367 N N . PRO A 1 171 ? 16.602 1.424 -28.113 1.00 93.75 171 PRO A N 1
ATOM 1368 C CA . PRO A 1 171 ? 15.975 2.474 -28.934 1.00 93.75 171 PRO A CA 1
ATOM 1369 C C . PRO A 1 171 ? 14.611 2.100 -29.540 1.00 93.75 171 PRO A C 1
ATOM 1371 O O . PRO A 1 171 ? 13.773 2.963 -29.784 1.00 93.75 171 PRO A O 1
ATOM 1374 N N . GLU A 1 172 ? 14.374 0.806 -29.765 1.00 94.19 172 GLU A N 1
ATOM 1375 C CA . GLU A 1 172 ? 13.120 0.287 -30.336 1.00 94.19 172 GLU A CA 1
ATOM 1376 C C . GLU A 1 172 ? 12.053 -0.025 -29.272 1.00 94.19 172 GLU A C 1
ATOM 1378 O O . GLU A 1 172 ? 10.909 -0.356 -29.608 1.00 94.19 172 GLU A O 1
ATOM 1383 N N . ASP A 1 173 ? 12.409 0.052 -27.985 1.00 96.12 173 ASP A N 1
ATOM 1384 C CA . ASP A 1 173 ? 11.489 -0.251 -26.895 1.00 96.12 173 ASP A CA 1
ATOM 1385 C C . ASP A 1 173 ? 10.465 0.870 -26.714 1.00 96.12 173 ASP A C 1
ATOM 1387 O O . ASP A 1 173 ? 10.778 2.060 -26.700 1.00 96.12 173 ASP A O 1
ATOM 1391 N N . LYS A 1 174 ? 9.201 0.476 -26.557 1.00 94.12 174 LYS A N 1
ATOM 1392 C CA . LYS A 1 174 ? 8.065 1.400 -26.492 1.00 94.12 174 LYS A CA 1
ATOM 1393 C C . LYS A 1 174 ? 7.523 1.515 -25.074 1.00 94.12 174 LYS A C 1
ATOM 1395 O O . LYS A 1 174 ? 7.597 0.572 -24.283 1.00 94.12 174 LYS A O 1
ATOM 1400 N N . SER A 1 175 ? 6.904 2.659 -24.791 1.00 97.25 175 SER A N 1
ATOM 1401 C CA . SER A 1 175 ? 6.073 2.851 -23.602 1.00 97.25 175 SER A CA 1
ATOM 1402 C C . SER A 1 175 ? 4.990 1.774 -23.518 1.00 97.25 175 SER A C 1
ATOM 1404 O O . SER A 1 175 ? 4.397 1.393 -24.530 1.00 97.25 175 SER A O 1
ATOM 1406 N N . CYS A 1 176 ? 4.734 1.277 -22.314 1.00 97.19 176 CYS A N 1
ATOM 1407 C CA . CYS A 1 176 ? 3.813 0.170 -22.081 1.00 97.19 176 CYS A CA 1
ATOM 1408 C C . CYS A 1 176 ? 3.126 0.287 -20.720 1.00 97.19 176 CYS A C 1
ATOM 1410 O O . CYS A 1 176 ? 3.424 1.174 -19.921 1.00 97.19 176 CYS A O 1
ATOM 1412 N N . GLU A 1 177 ? 2.186 -0.613 -20.462 1.00 98.19 177 GLU A N 1
ATOM 1413 C CA . GLU A 1 177 ? 1.544 -0.759 -19.163 1.00 98.19 177 GLU A CA 1
ATOM 1414 C C . GLU A 1 177 ? 2.145 -1.966 -18.438 1.00 98.19 177 GLU A C 1
ATOM 1416 O O . GLU A 1 177 ? 2.258 -3.051 -19.009 1.00 98.19 177 GLU A O 1
ATOM 1421 N N . ILE A 1 178 ? 2.568 -1.764 -17.189 1.00 98.06 178 ILE A N 1
ATOM 1422 C CA . ILE A 1 178 ? 3.160 -2.807 -16.353 1.00 98.06 178 ILE A CA 1
ATOM 1423 C C . ILE A 1 178 ? 2.193 -3.146 -15.229 1.00 98.06 178 ILE A C 1
ATOM 1425 O O . ILE A 1 178 ? 1.832 -2.283 -14.425 1.00 98.06 178 ILE A O 1
ATOM 1429 N N . THR A 1 179 ? 1.840 -4.426 -15.139 1.00 98.31 179 THR A N 1
ATOM 1430 C CA . THR A 1 179 ? 1.089 -4.995 -14.019 1.00 98.31 179 THR A CA 1
ATOM 1431 C C . THR A 1 179 ? 2.041 -5.726 -13.087 1.00 98.31 179 THR A C 1
ATOM 1433 O O . THR A 1 179 ? 2.753 -6.645 -13.490 1.00 98.31 179 THR A O 1
ATOM 1436 N N . VAL A 1 180 ? 2.049 -5.328 -11.821 1.00 98.19 180 VAL A N 1
ATOM 1437 C CA . VAL A 1 180 ? 2.793 -5.984 -10.747 1.00 98.19 180 VAL A CA 1
ATOM 1438 C C . VAL A 1 180 ? 1.816 -6.786 -9.909 1.00 98.19 180 VAL A C 1
ATOM 1440 O O . VAL A 1 180 ? 0.870 -6.231 -9.351 1.00 98.19 180 VAL A O 1
ATOM 1443 N N . VAL A 1 181 ? 2.084 -8.079 -9.787 1.00 98.38 181 VAL A N 1
ATOM 1444 C CA . VAL A 1 181 ? 1.356 -9.012 -8.933 1.00 98.38 181 VAL A CA 1
ATOM 1445 C C . VAL A 1 181 ? 2.250 -9.358 -7.752 1.00 98.38 181 VAL A C 1
ATOM 1447 O O . VAL A 1 181 ? 3.341 -9.893 -7.929 1.00 98.38 181 VAL A O 1
ATOM 1450 N N . ALA A 1 182 ? 1.801 -9.050 -6.540 1.00 98.06 182 ALA A N 1
ATOM 1451 C CA . ALA A 1 182 ? 2.515 -9.364 -5.311 1.00 98.06 182 ALA A CA 1
ATOM 1452 C C . ALA A 1 182 ? 1.794 -10.481 -4.556 1.00 98.06 182 ALA A C 1
ATOM 1454 O O . ALA A 1 182 ? 0.602 -10.366 -4.273 1.00 98.06 182 ALA A O 1
ATOM 1455 N N . LYS A 1 183 ? 2.523 -11.533 -4.187 1.00 97.31 183 LYS A N 1
ATOM 1456 C CA . LYS A 1 183 ? 2.032 -12.630 -3.346 1.00 97.31 183 LYS A CA 1
ATOM 1457 C C . LYS A 1 183 ? 2.706 -12.576 -1.984 1.00 97.31 183 LYS A C 1
ATOM 1459 O O . LYS A 1 183 ? 3.933 -12.471 -1.908 1.00 97.31 183 LYS A O 1
ATOM 1464 N N . TYR A 1 184 ? 1.918 -12.635 -0.917 1.00 96.19 184 TYR A N 1
ATOM 1465 C CA . TYR A 1 184 ? 2.414 -12.610 0.460 1.00 96.19 184 TYR A CA 1
ATOM 1466 C C . TYR A 1 184 ? 1.488 -13.368 1.406 1.00 96.19 184 TYR A C 1
ATOM 1468 O O . TYR A 1 184 ? 0.335 -13.612 1.076 1.00 96.19 184 TYR A O 1
ATOM 1476 N N . ASN A 1 185 ? 1.978 -13.709 2.596 1.00 94.62 185 ASN A N 1
ATOM 1477 C CA . ASN A 1 185 ? 1.180 -14.384 3.618 1.00 94.62 185 ASN A CA 1
ATOM 1478 C C . ASN A 1 185 ? 0.811 -13.422 4.751 1.00 94.62 185 ASN A C 1
ATOM 1480 O O . ASN A 1 185 ? 1.662 -12.674 5.241 1.00 94.62 185 ASN A O 1
ATOM 1484 N N . ASN A 1 186 ? -0.437 -13.489 5.206 1.00 90.31 186 ASN A N 1
ATOM 1485 C CA . ASN A 1 186 ? -0.920 -12.828 6.416 1.00 90.31 186 ASN A CA 1
ATOM 1486 C C . ASN A 1 186 ? -1.627 -13.839 7.345 1.00 90.31 186 ASN A C 1
ATOM 1488 O O . ASN A 1 186 ? -1.632 -15.043 7.089 1.00 90.31 186 ASN A O 1
ATOM 1492 N N . ASP A 1 187 ? -2.237 -13.348 8.428 1.00 85.81 187 ASP A N 1
ATOM 1493 C CA . ASP A 1 187 ? -2.981 -14.181 9.390 1.00 85.81 187 ASP A CA 1
ATOM 1494 C C . ASP A 1 187 ? -4.184 -14.927 8.766 1.00 85.81 187 ASP A C 1
ATOM 1496 O O . ASP A 1 187 ? -4.725 -15.844 9.385 1.00 85.81 187 ASP A O 1
ATOM 1500 N N . GLU A 1 188 ? -4.629 -14.526 7.572 1.00 87.38 188 GLU A N 1
ATOM 1501 C CA . GLU A 1 188 ? -5.756 -15.107 6.830 1.00 87.38 188 GLU A CA 1
ATOM 1502 C C . GLU A 1 188 ? -5.297 -16.093 5.740 1.00 87.38 188 GLU A C 1
ATOM 1504 O O . GLU A 1 188 ? -6.132 -16.755 5.125 1.00 87.38 188 GLU A O 1
ATOM 1509 N N . GLY A 1 189 ? -3.983 -16.233 5.524 1.00 91.94 189 GLY A N 1
ATOM 1510 C CA . GLY A 1 189 ? -3.383 -17.130 4.537 1.00 91.94 189 GLY A CA 1
ATOM 1511 C C . GLY A 1 189 ? -2.622 -16.391 3.436 1.00 91.94 189 GLY A C 1
ATOM 1512 O O . GLY A 1 189 ? -2.143 -15.274 3.632 1.00 91.94 189 GLY A O 1
ATOM 1513 N N . GLU A 1 190 ? -2.488 -17.039 2.280 1.00 95.44 190 GLU A N 1
ATOM 1514 C CA . GLU A 1 190 ? -1.867 -16.437 1.099 1.00 95.44 190 GLU A CA 1
ATOM 1515 C C . GLU A 1 190 ? -2.790 -15.372 0.497 1.00 95.44 190 GLU A C 1
ATOM 1517 O O . GLU A 1 190 ? -3.977 -15.596 0.269 1.00 95.44 190 GLU A O 1
ATOM 1522 N N . GLN A 1 191 ? -2.223 -14.202 0.235 1.00 96.19 191 GLN A N 1
ATOM 1523 C CA . GLN A 1 191 ? -2.879 -13.042 -0.340 1.00 96.19 191 GLN A CA 1
ATOM 1524 C C . GLN A 1 191 ? -2.195 -12.662 -1.649 1.00 96.19 191 GLN A C 1
ATOM 1526 O O . GLN A 1 191 ? -0.977 -12.788 -1.797 1.00 96.19 191 GLN A O 1
ATOM 1531 N N . THR A 1 192 ? -2.983 -12.138 -2.585 1.00 97.50 192 THR A N 1
ATOM 1532 C CA . THR A 1 192 ? -2.490 -11.600 -3.855 1.00 97.50 192 THR A CA 1
ATOM 1533 C C . THR A 1 192 ? -2.950 -10.157 -4.016 1.00 97.50 192 THR A C 1
ATOM 1535 O O . THR A 1 192 ? -4.121 -9.842 -3.811 1.00 97.50 192 THR A O 1
ATOM 1538 N N . LEU A 1 193 ? -2.017 -9.282 -4.378 1.00 97.62 193 LEU A N 1
ATOM 1539 C CA . LEU A 1 193 ? -2.255 -7.875 -4.674 1.00 97.62 193 LEU A CA 1
ATOM 1540 C C . LEU A 1 193 ? -1.844 -7.588 -6.108 1.00 97.62 193 LEU A C 1
ATOM 1542 O O . LEU A 1 193 ? -0.877 -8.161 -6.603 1.00 97.62 193 LEU A O 1
ATOM 1546 N N . GLU A 1 194 ? -2.535 -6.649 -6.735 1.00 97.62 194 GLU A N 1
ATOM 1547 C CA . GLU A 1 194 ? -2.249 -6.223 -8.096 1.00 97.62 194 GLU A CA 1
ATOM 1548 C C . GLU A 1 194 ? -2.176 -4.699 -8.157 1.00 97.62 194 GLU A C 1
ATOM 1550 O O . GLU A 1 194 ? -2.948 -3.990 -7.503 1.00 97.62 194 GLU A O 1
ATOM 1555 N N . MET A 1 195 ? -1.218 -4.189 -8.922 1.00 97.19 195 MET A N 1
ATOM 1556 C CA . MET A 1 195 ? -1.105 -2.774 -9.238 1.00 97.19 195 MET A CA 1
ATOM 1557 C C . MET A 1 195 ? -0.612 -2.617 -10.664 1.00 97.19 195 MET A C 1
ATOM 1559 O O . MET A 1 195 ? 0.401 -3.200 -11.041 1.00 97.19 195 MET A O 1
ATOM 1563 N N . THR A 1 196 ? -1.281 -1.749 -11.408 1.00 97.88 196 THR A N 1
ATOM 1564 C CA . THR A 1 196 ? -0.953 -1.477 -12.800 1.00 97.88 196 THR A CA 1
ATOM 1565 C C . THR A 1 196 ? -0.585 -0.012 -12.977 1.00 97.88 196 THR A C 1
ATOM 1567 O O . THR A 1 196 ? -1.209 0.869 -12.378 1.00 97.88 196 THR A O 1
ATOM 1570 N N . PHE A 1 197 ? 0.459 0.261 -13.756 1.00 97.38 197 PHE A N 1
ATOM 1571 C CA . PHE A 1 197 ? 0.904 1.622 -14.034 1.00 97.38 197 PHE A CA 1
ATOM 1572 C C . PHE A 1 197 ? 1.488 1.772 -15.445 1.00 97.38 197 PHE A C 1
ATOM 1574 O O . PHE A 1 197 ? 2.092 0.832 -15.965 1.00 97.38 197 PHE A O 1
ATOM 1581 N N . PRO A 1 198 ? 1.370 2.968 -16.051 1.00 97.88 198 PRO A N 1
ATOM 1582 C CA . PRO A 1 198 ? 2.045 3.269 -17.304 1.00 97.88 198 PRO A CA 1
ATOM 1583 C C . PRO A 1 198 ? 3.543 3.488 -17.063 1.00 97.88 198 PRO A C 1
ATOM 1585 O O . PRO A 1 198 ? 3.935 4.237 -16.160 1.00 97.88 198 PRO A O 1
ATOM 1588 N N . LEU A 1 199 ? 4.365 2.852 -17.891 1.00 98.00 199 LEU A N 1
ATOM 1589 C CA . LEU A 1 199 ? 5.807 3.028 -17.966 1.00 98.00 199 LEU A CA 1
ATOM 1590 C C . LEU A 1 199 ? 6.157 3.690 -19.299 1.00 98.00 199 LEU A C 1
ATOM 1592 O O . LEU A 1 199 ? 6.060 3.077 -20.363 1.00 98.00 199 LEU A O 1
ATOM 1596 N N . THR A 1 200 ? 6.571 4.946 -19.227 1.00 97.75 200 THR A N 1
ATOM 1597 C CA . THR A 1 200 ? 7.014 5.728 -20.376 1.00 97.75 200 THR A CA 1
ATOM 1598 C C . THR A 1 200 ? 8.485 5.445 -20.653 1.00 97.75 200 THR A C 1
ATOM 1600 O O . THR A 1 200 ? 9.325 5.643 -19.774 1.00 97.75 200 THR A O 1
ATOM 1603 N N . VAL A 1 201 ? 8.797 5.011 -21.872 1.00 96.88 201 VAL A N 1
ATOM 1604 C CA . VAL A 1 201 ? 10.174 4.900 -22.365 1.00 96.88 201 VAL A CA 1
ATOM 1605 C C . VAL A 1 201 ? 10.489 6.168 -23.151 1.00 96.88 201 VAL A C 1
ATOM 1607 O O . VAL A 1 201 ? 9.791 6.469 -24.118 1.00 96.88 201 VAL A O 1
ATOM 1610 N N . SER A 1 202 ? 11.499 6.924 -22.718 1.00 94.25 202 SER A N 1
ATOM 1611 C CA . SER A 1 202 ? 11.965 8.126 -23.412 1.00 94.25 202 SER A CA 1
ATOM 1612 C C . SER A 1 202 ? 13.345 7.925 -24.028 1.00 94.25 202 SER A C 1
ATOM 1614 O O . SER A 1 202 ? 14.252 7.349 -23.413 1.00 94.25 202 SER A O 1
ATOM 1616 N N . ASP A 1 203 ? 13.497 8.434 -25.248 1.00 88.12 203 ASP A N 1
ATOM 1617 C CA . ASP A 1 203 ? 14.762 8.476 -25.967 1.00 88.12 203 ASP A CA 1
ATOM 1618 C C . ASP A 1 203 ? 15.151 9.942 -26.215 1.00 88.12 203 ASP A C 1
ATOM 1620 O O . ASP A 1 203 ? 14.564 10.586 -27.088 1.00 88.12 203 ASP A O 1
ATOM 1624 N N . PRO A 1 204 ? 16.131 10.485 -25.470 1.00 77.56 204 PRO A N 1
ATOM 1625 C CA . PRO A 1 204 ? 16.558 11.870 -25.655 1.00 77.56 204 PRO A CA 1
ATOM 1626 C C . PRO A 1 204 ? 17.124 12.119 -27.060 1.00 77.56 204 PRO A C 1
ATOM 1628 O O . PRO A 1 204 ? 16.983 13.215 -27.585 1.00 77.56 204 PRO A O 1
ATOM 1631 N N . SER A 1 205 ? 17.716 11.101 -27.694 1.00 74.00 205 SER A N 1
ATOM 1632 C CA . SER A 1 205 ? 18.306 11.240 -29.026 1.00 74.00 205 SER A CA 1
ATOM 1633 C C . SER A 1 205 ? 17.259 11.372 -30.127 1.00 74.00 205 SER A C 1
ATOM 1635 O O . SER A 1 205 ? 17.592 11.784 -31.228 1.00 74.00 205 SER A O 1
ATOM 1637 N N . ARG A 1 206 ? 15.993 11.049 -29.842 1.00 66.25 206 ARG A N 1
ATOM 1638 C CA . ARG A 1 206 ? 14.871 11.190 -30.775 1.00 66.25 206 ARG A CA 1
ATOM 1639 C C . ARG A 1 206 ? 14.109 12.504 -30.590 1.00 66.25 206 ARG A C 1
ATOM 1641 O O . ARG A 1 206 ? 13.476 12.962 -31.535 1.00 66.25 206 ARG A O 1
ATOM 1648 N N . GLU A 1 207 ? 14.171 13.096 -29.398 1.00 61.50 207 GLU A N 1
ATOM 1649 C CA . GLU A 1 207 ? 13.529 14.381 -29.086 1.00 61.50 207 GLU A CA 1
ATOM 1650 C C . GLU A 1 207 ? 14.289 15.563 -29.723 1.00 61.50 207 GLU A C 1
ATOM 1652 O O . GLU A 1 207 ? 13.658 16.469 -30.255 1.00 61.50 207 GLU A O 1
ATOM 1657 N N . GLU A 1 208 ? 15.624 15.507 -29.800 1.00 58.06 208 GLU A N 1
ATOM 1658 C CA . GLU A 1 208 ? 16.466 16.579 -30.375 1.00 58.06 208 GLU A CA 1
ATOM 1659 C C . GLU A 1 208 ? 16.321 16.761 -31.907 1.00 58.06 208 GLU A C 1
ATOM 1661 O O . GLU A 1 208 ? 16.601 17.835 -32.439 1.00 58.06 208 GLU A O 1
ATOM 1666 N N . PHE A 1 209 ? 15.839 15.747 -32.638 1.00 53.72 209 PHE A N 1
ATOM 1667 C CA . PHE A 1 209 ? 15.643 15.828 -34.098 1.00 53.72 209 PHE A CA 1
ATOM 1668 C C . PHE A 1 209 ? 14.332 16.507 -34.525 1.00 53.72 209 PHE A C 1
ATOM 1670 O O . PHE A 1 209 ? 14.177 16.829 -35.700 1.00 53.72 209 PHE A O 1
ATOM 1677 N N . MET A 1 210 ? 13.369 16.699 -33.617 1.00 55.16 210 MET A N 1
ATOM 1678 C CA . MET A 1 210 ? 12.096 17.357 -33.951 1.00 55.16 210 MET A CA 1
ATOM 1679 C C . MET A 1 210 ? 12.157 18.882 -33.817 1.00 55.16 210 MET A C 1
ATOM 1681 O O . MET A 1 210 ? 11.446 19.565 -34.549 1.00 55.16 210 MET A O 1
ATOM 1685 N N . ASP A 1 211 ? 13.029 19.414 -32.958 1.00 53.06 211 ASP A N 1
ATOM 1686 C CA . ASP A 1 211 ? 13.196 20.865 -32.792 1.00 53.06 211 ASP A CA 1
ATOM 1687 C C . ASP A 1 211 ? 14.050 21.502 -33.903 1.00 53.06 211 ASP A C 1
ATOM 1689 O O . ASP A 1 211 ? 13.932 22.694 -34.160 1.00 53.06 211 ASP A O 1
ATOM 1693 N N . SER A 1 212 ? 14.857 20.712 -34.615 1.00 51.34 212 SER A N 1
ATOM 1694 C CA . SER A 1 212 ? 15.750 21.188 -35.685 1.00 51.34 212 SER A CA 1
ATOM 1695 C C . SER A 1 212 ? 15.104 21.245 -37.077 1.00 51.34 212 SER A C 1
ATOM 1697 O O . SER A 1 212 ? 15.714 21.757 -38.006 1.00 51.34 212 SER A O 1
ATOM 1699 N N . ALA A 1 213 ? 13.870 20.755 -37.245 1.00 54.19 213 ALA A N 1
ATOM 1700 C CA . ALA A 1 213 ? 13.171 20.755 -38.537 1.00 54.19 213 ALA A CA 1
ATOM 1701 C C . ALA A 1 213 ? 12.285 21.997 -38.780 1.00 54.19 213 ALA A C 1
ATOM 1703 O O . ALA A 1 213 ? 11.597 22.051 -39.795 1.00 54.19 213 ALA A O 1
ATOM 1704 N N . ASN A 1 214 ? 12.274 22.970 -37.859 1.00 53.03 214 ASN A N 1
ATOM 1705 C CA . ASN A 1 214 ? 11.444 24.181 -37.942 1.00 53.03 214 ASN A CA 1
ATOM 1706 C C . ASN A 1 214 ? 12.250 25.484 -38.150 1.00 53.03 214 ASN A C 1
ATOM 1708 O O . ASN A 1 214 ? 11.661 26.556 -38.041 1.00 53.03 214 ASN A O 1
ATOM 1712 N N . GLU A 1 215 ? 13.560 25.424 -38.426 1.00 54.16 215 GLU A N 1
ATOM 1713 C CA . GLU A 1 215 ? 14.415 26.625 -38.567 1.00 54.16 215 GLU A CA 1
ATOM 1714 C C . GLU A 1 215 ? 14.921 26.918 -40.000 1.00 54.16 215 GLU A C 1
ATOM 1716 O O . GLU A 1 215 ? 15.603 27.919 -40.185 1.00 54.16 215 GLU A O 1
ATOM 1721 N N . ASP A 1 216 ? 14.544 26.143 -41.027 1.00 50.19 216 ASP A N 1
ATOM 1722 C CA . ASP A 1 216 ? 15.083 26.292 -42.401 1.00 50.19 216 ASP A CA 1
ATOM 1723 C C . ASP A 1 216 ? 14.061 26.792 -43.456 1.00 50.19 216 ASP A C 1
ATOM 1725 O O . ASP A 1 216 ? 14.089 26.336 -44.598 1.00 50.19 216 ASP A O 1
ATOM 1729 N N . ASP A 1 217 ? 13.148 27.716 -43.122 1.00 50.47 217 ASP A N 1
ATOM 1730 C CA . ASP A 1 217 ? 12.163 28.239 -44.101 1.00 50.47 217 ASP A CA 1
ATOM 1731 C C . ASP A 1 217 ? 11.996 29.775 -44.064 1.00 50.47 217 ASP A C 1
ATOM 1733 O O . ASP A 1 217 ? 10.888 30.296 -44.167 1.00 50.47 217 ASP A O 1
ATOM 1737 N N . ASP A 1 218 ? 13.099 30.518 -43.898 1.00 50.41 218 ASP A N 1
ATOM 1738 C CA . ASP A 1 218 ? 13.076 31.994 -43.913 1.00 50.41 218 ASP A CA 1
ATOM 1739 C C . ASP A 1 218 ? 14.319 32.623 -44.586 1.00 50.41 218 ASP A C 1
ATOM 1741 O O . ASP A 1 218 ? 14.892 33.585 -44.088 1.00 50.41 218 ASP A O 1
ATOM 1745 N N . GLU A 1 219 ? 14.758 32.112 -45.745 1.00 52.88 219 GLU A N 1
ATOM 1746 C CA . GLU A 1 219 ? 15.677 32.854 -46.634 1.00 52.88 219 GLU A CA 1
ATOM 1747 C C . GLU A 1 219 ? 15.436 32.543 -48.125 1.00 52.88 219 GLU A C 1
ATOM 1749 O O . GLU A 1 219 ? 16.045 31.625 -48.676 1.00 52.88 219 GLU A O 1
ATOM 1754 N N . GLN A 1 220 ? 14.591 33.346 -48.793 1.00 49.75 220 GLN A N 1
ATOM 1755 C CA . GLN A 1 220 ? 14.856 33.961 -50.115 1.00 49.75 220 GLN A CA 1
ATOM 1756 C C . GLN A 1 220 ? 13.603 34.622 -50.716 1.00 49.75 220 GLN A C 1
ATOM 1758 O O . GLN A 1 220 ? 12.575 33.971 -50.836 1.00 49.75 220 GLN A O 1
ATOM 1763 N N . GLU A 1 221 ? 13.747 35.893 -51.122 1.00 46.22 221 GLU A N 1
ATOM 1764 C CA . GLU A 1 221 ? 13.131 36.611 -52.268 1.00 46.22 221 GLU A CA 1
ATOM 1765 C C . GLU A 1 221 ? 12.989 38.110 -51.897 1.00 46.22 221 GLU A C 1
ATOM 1767 O O . GLU A 1 221 ? 12.293 38.459 -50.953 1.00 46.22 221 GLU A O 1
ATOM 1772 N N . GLY A 1 222 ? 13.617 39.089 -52.548 1.00 44.16 222 GLY A N 1
ATOM 1773 C CA . GLY A 1 222 ? 14.490 39.078 -53.710 1.00 44.16 222 GLY A CA 1
ATOM 1774 C C . GLY A 1 222 ? 15.146 40.451 -53.914 1.00 44.16 222 GLY A C 1
ATOM 1775 O O . GLY A 1 222 ? 14.630 41.484 -53.484 1.00 44.16 222 GLY A O 1
ATOM 1776 N N . GLU A 1 223 ? 16.305 40.434 -54.569 1.00 50.88 223 GLU A N 1
ATOM 1777 C CA . GLU A 1 223 ? 16.898 41.596 -55.230 1.00 50.88 223 GLU A CA 1
ATOM 1778 C C . GLU A 1 223 ? 16.183 41.844 -56.568 1.00 50.88 223 GLU A C 1
ATOM 1780 O O . GLU A 1 223 ? 15.851 40.904 -57.293 1.00 50.88 223 GLU A O 1
ATOM 1785 N N . GLY A 1 224 ? 15.972 43.115 -56.900 1.00 46.00 224 GLY A N 1
ATOM 1786 C CA . GLY A 1 224 ? 15.497 43.565 -58.203 1.00 46.00 224 GLY A CA 1
ATOM 1787 C C . GLY A 1 224 ? 15.598 45.084 -58.296 1.00 46.00 224 GLY A C 1
ATOM 1788 O O . GLY A 1 224 ? 14.812 45.788 -57.667 1.00 46.00 224 GLY A O 1
ATOM 1789 N N . ASP A 1 225 ? 16.612 45.537 -59.030 1.00 48.28 225 ASP A N 1
ATOM 1790 C CA . ASP A 1 225 ? 16.966 46.918 -59.379 1.00 48.28 225 ASP A CA 1
ATOM 1791 C C . ASP A 1 225 ? 15.802 47.741 -59.978 1.00 48.28 225 ASP A C 1
ATOM 1793 O O . ASP A 1 225 ? 14.837 47.156 -60.467 1.00 48.28 225 ASP A O 1
ATOM 1797 N N . ASP A 1 226 ? 15.904 49.084 -59.976 1.00 51.41 226 ASP A N 1
ATOM 1798 C CA . ASP A 1 226 ? 15.964 49.909 -61.212 1.00 51.41 226 ASP A CA 1
ATOM 1799 C C . ASP A 1 226 ? 15.786 51.435 -60.952 1.00 51.41 226 ASP A C 1
ATOM 1801 O O . ASP A 1 226 ? 14.793 51.887 -60.382 1.00 51.41 226 ASP A O 1
ATOM 1805 N N . ASP A 1 227 ? 16.808 52.189 -61.370 1.00 46.69 227 ASP A N 1
ATOM 1806 C CA . ASP A 1 227 ? 16.883 53.544 -61.950 1.00 46.69 227 ASP A CA 1
ATOM 1807 C C . ASP A 1 227 ? 16.077 54.775 -61.438 1.00 46.69 227 ASP A C 1
ATOM 1809 O O . ASP A 1 227 ? 14.884 54.947 -61.659 1.00 46.69 227 ASP A O 1
ATOM 1813 N N . GLY A 1 228 ? 16.834 55.744 -60.889 1.00 51.03 228 GLY A N 1
ATOM 1814 C CA . GLY A 1 228 ? 17.166 57.028 -61.549 1.00 51.03 228 GLY A CA 1
ATOM 1815 C C . GLY A 1 228 ? 16.105 58.130 -61.761 1.00 51.03 228 GLY A C 1
ATOM 1816 O O . GLY A 1 228 ? 15.226 57.981 -62.597 1.00 51.03 228 GLY A O 1
ATOM 1817 N N . GLN A 1 229 ? 16.313 59.305 -61.131 1.00 46.16 229 GLN A N 1
ATOM 1818 C CA . GLN A 1 229 ? 16.359 60.678 -61.721 1.00 46.16 229 GLN A CA 1
ATOM 1819 C C . GLN A 1 229 ? 16.375 61.754 -60.605 1.00 46.16 229 GLN A C 1
ATOM 1821 O O . GLN A 1 229 ? 15.688 61.590 -59.603 1.00 46.16 229 GLN A O 1
ATOM 1826 N N . GLU A 1 230 ? 17.364 62.669 -60.607 1.00 51.16 230 GLU A N 1
ATOM 1827 C CA . GLU A 1 230 ? 17.247 64.132 -60.889 1.00 51.16 230 GLU A CA 1
ATOM 1828 C C . GLU A 1 230 ? 16.318 64.879 -59.894 1.00 51.16 230 GLU A C 1
ATOM 1830 O O . GLU A 1 230 ? 15.224 64.432 -59.600 1.00 51.16 230 GLU A O 1
ATOM 1835 N N . GLU A 1 231 ? 16.638 66.017 -59.277 1.00 56.69 231 GLU A N 1
ATOM 1836 C CA . GLU A 1 231 ? 17.450 67.156 -59.692 1.00 56.69 231 GLU A CA 1
ATOM 1837 C C . GLU A 1 231 ? 17.743 68.055 -58.465 1.00 56.69 231 GLU A C 1
ATOM 1839 O O . GLU A 1 231 ? 17.104 67.946 -57.416 1.00 56.69 231 GLU A O 1
ATOM 1844 N N . LEU A 1 232 ? 18.734 68.930 -58.624 1.00 54.09 232 LEU A N 1
ATOM 1845 C CA . LEU A 1 232 ? 19.145 69.994 -57.707 1.00 54.09 232 LEU A CA 1
ATOM 1846 C C . LEU A 1 232 ? 18.186 71.194 -57.774 1.00 54.09 232 LEU A C 1
ATOM 1848 O O . LEU A 1 232 ? 17.843 71.620 -58.871 1.00 54.09 232 LEU A O 1
ATOM 1852 N N . ASP A 1 233 ? 17.855 71.777 -56.620 1.00 54.94 233 ASP A N 1
ATOM 1853 C CA . ASP A 1 233 ? 18.193 73.172 -56.256 1.00 54.94 233 ASP A CA 1
ATOM 1854 C C . ASP A 1 233 ? 17.890 73.447 -54.769 1.00 54.94 233 ASP A C 1
ATOM 1856 O O . ASP A 1 233 ? 16.784 73.094 -54.293 1.00 54.94 233 ASP A O 1
#